Protein AF-A0AAV9V9T8-F1 (afdb_monomer)

Radius of gyration: 21.07 Å; Cα contacts (8 Å, |Δi|>4): 285; chains: 1; bounding box: 52×40×50 Å

InterPro domains:
  IPR002227 Tyrosinase copper-binding domain [PF00264] (18-195)
  IPR008922 Di-copper centre-containing domain superfamily [G3DSA:1.10.1280.10] (1-198)
  IPR008922 Di-copper centre-containing domain superfamily [SSF48056] (20-196)

Foldseek 3Di:
DLVQLCLAPDPVSSVVVNVVVVVDDDDDDPQLAFDQDPNDTFGADDPLLCDQKDWDQGSVLCPPPPRRIDIDGRCSNKDFAPDQPPDCWDADPVRFTQHQRQARMFEAQQPGDDPVDVVSVVCSNDYYYDRVQLRVLRRVPNCLNVQVVLLVVDPDPVQAADPPDDDDPDPVRGDHPVRSQQSNLCSRRSSIDSNDDD

Structure (mmCIF, N/CA/C/O backbone):
data_AF-A0AAV9V9T8-F1
#
_entry.id   AF-A0AAV9V9T8-F1
#
loop_
_atom_site.group_PDB
_atom_site.id
_atom_site.type_symbol
_atom_site.label_atom_id
_atom_site.label_alt_id
_atom_site.label_comp_id
_atom_site.label_asym_id
_atom_site.label_entity_id
_atom_site.label_seq_id
_atom_site.pdbx_PDB_ins_code
_atom_site.Cartn_x
_atom_site.Cartn_y
_atom_site.Cartn_z
_atom_site.occupancy
_atom_site.B_iso_or_equiv
_atom_site.auth_seq_id
_atom_site.auth_comp_id
_atom_site.auth_asym_id
_atom_site.auth_atom_id
_atom_site.pdbx_PDB_model_num
ATOM 1 N N . MET A 1 1 ? -10.002 -12.153 12.496 1.00 91.56 1 MET A N 1
ATOM 2 C CA . MET A 1 1 ? -11.404 -11.754 12.223 1.00 91.56 1 MET A CA 1
ATOM 3 C C . MET A 1 1 ? -12.405 -12.528 13.070 1.00 91.56 1 MET A C 1
ATOM 5 O O . MET A 1 1 ? -13.151 -11.872 13.778 1.00 91.56 1 MET A O 1
ATOM 9 N N . GLN A 1 2 ? -12.388 -13.870 13.085 1.00 95.69 2 GLN A N 1
ATOM 10 C CA . GLN A 1 2 ? -13.319 -14.669 13.910 1.00 95.69 2 GLN A CA 1
ATOM 11 C C . GLN A 1 2 ? -13.325 -14.276 15.396 1.00 95.69 2 GLN A C 1
ATOM 13 O O . GLN A 1 2 ? -14.383 -14.085 15.983 1.00 95.69 2 GLN A O 1
ATOM 18 N N . GLN A 1 3 ? -12.144 -14.056 15.980 1.00 96.12 3 GLN A N 1
ATOM 19 C CA . GLN A 1 3 ? -12.014 -13.589 17.364 1.00 96.12 3 GLN A CA 1
ATOM 20 C C . GLN A 1 3 ? -12.692 -12.229 17.611 1.00 96.12 3 GLN A C 1
ATOM 22 O O . GLN A 1 3 ? -13.335 -12.048 18.636 1.00 96.12 3 GLN A O 1
ATOM 27 N N . ILE A 1 4 ? -12.581 -11.286 16.667 1.00 93.94 4 ILE A N 1
ATOM 28 C CA . ILE A 1 4 ? -13.222 -9.964 16.771 1.00 93.94 4 ILE A CA 1
ATOM 29 C C . ILE A 1 4 ? -14.740 -10.114 16.627 1.00 93.94 4 ILE A C 1
ATOM 31 O O . ILE A 1 4 ? -15.489 -9.539 17.408 1.00 93.94 4 ILE A O 1
ATOM 35 N N . ALA A 1 5 ? -15.197 -10.924 15.667 1.00 94.25 5 ALA A N 1
ATOM 36 C CA . ALA A 1 5 ? -16.618 -11.195 15.467 1.00 94.25 5 ALA A CA 1
ATOM 37 C C . ALA A 1 5 ? -17.266 -11.825 16.716 1.00 94.25 5 ALA A C 1
ATOM 39 O O . ALA A 1 5 ? -18.367 -11.443 17.098 1.00 94.25 5 ALA A O 1
ATOM 40 N N . ALA A 1 6 ? -16.561 -12.728 17.405 1.00 95.31 6 ALA A N 1
ATOM 41 C CA . ALA A 1 6 ? -17.040 -13.362 18.633 1.00 95.31 6 ALA A CA 1
ATOM 42 C C . ALA A 1 6 ? -17.227 -12.390 19.815 1.00 95.31 6 ALA A C 1
ATOM 44 O O . ALA A 1 6 ? -17.970 -12.715 20.739 1.00 95.31 6 ALA A O 1
ATOM 45 N N . ALA A 1 7 ? -16.574 -11.222 19.785 1.00 94.12 7 ALA A N 1
ATOM 46 C CA . ALA A 1 7 ? -16.648 -10.219 20.844 1.00 94.12 7 ALA A CA 1
ATOM 47 C C . ALA A 1 7 ? -17.898 -9.325 20.761 1.00 94.12 7 ALA A C 1
ATOM 49 O O . ALA A 1 7 ? -18.156 -8.573 21.699 1.00 94.12 7 ALA A O 1
ATOM 50 N N . TYR A 1 8 ? -18.673 -9.387 19.670 1.00 92.25 8 TYR A N 1
ATOM 51 C CA . TYR A 1 8 ? -19.922 -8.631 19.573 1.00 92.25 8 TYR A CA 1
ATOM 52 C C . TYR A 1 8 ? -20.940 -9.139 20.609 1.00 92.25 8 TYR A C 1
ATOM 54 O O . TYR A 1 8 ? -21.191 -10.349 20.665 1.00 92.25 8 TYR A O 1
ATOM 62 N N . PRO A 1 9 ? -21.534 -8.241 21.420 1.00 90.38 9 PRO A N 1
ATOM 63 C CA . PRO A 1 9 ? -22.450 -8.635 22.490 1.00 90.38 9 PRO A CA 1
ATOM 64 C C . PRO A 1 9 ? -23.797 -9.126 21.949 1.00 90.38 9 PRO A C 1
ATOM 66 O O . PRO A 1 9 ? -24.382 -10.057 22.501 1.00 90.38 9 PRO A O 1
ATOM 69 N N . ASP A 1 10 ? -24.269 -8.528 20.854 1.00 90.81 10 ASP A N 1
ATOM 70 C CA . ASP A 1 10 ? -25.505 -8.930 20.194 1.00 90.81 10 ASP A CA 1
ATOM 71 C C . ASP A 1 10 ? -25.309 -10.259 19.423 1.00 90.81 10 ASP A C 1
ATOM 73 O O . ASP A 1 10 ? -24.399 -10.365 18.589 1.00 90.81 10 ASP A O 1
ATOM 77 N N . PRO A 1 11 ? -26.129 -11.296 19.688 1.00 92.50 11 PRO A N 1
ATOM 78 C CA . PRO A 1 11 ? -25.963 -12.606 19.070 1.00 92.50 11 PRO A CA 1
ATOM 79 C C . PRO A 1 11 ? -26.178 -12.606 17.553 1.00 92.50 11 PRO A C 1
ATOM 81 O O . PRO A 1 11 ? -25.485 -13.354 16.860 1.00 92.50 11 PRO A O 1
ATOM 84 N N . GLU A 1 12 ? -27.099 -11.790 17.035 1.00 93.81 12 GLU A N 1
ATOM 85 C CA . GLU A 1 12 ? -27.403 -11.727 15.603 1.00 93.81 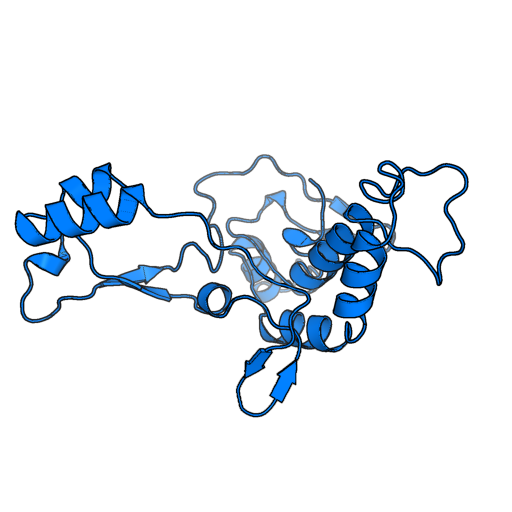12 GLU A CA 1
ATOM 86 C C . GLU A 1 12 ? -26.274 -11.029 14.838 1.00 93.81 12 GLU A C 1
ATOM 88 O O . GLU A 1 12 ? -25.792 -11.543 13.824 1.00 93.81 12 GLU A O 1
ATOM 93 N N . LEU A 1 13 ? -25.776 -9.902 15.360 1.00 91.81 13 LEU A N 1
ATOM 94 C CA . LEU A 1 13 ? -24.617 -9.195 14.815 1.00 91.81 13 LEU A CA 1
ATOM 95 C C . LEU A 1 13 ? -23.365 -10.072 14.844 1.00 91.81 13 LEU A C 1
ATOM 97 O O . LEU A 1 13 ? -22.645 -10.145 13.845 1.00 91.81 13 LEU A O 1
ATOM 101 N N . ARG A 1 14 ? -23.120 -10.783 15.948 1.00 94.38 14 ARG A N 1
ATOM 102 C CA . ARG A 1 14 ? -22.014 -11.740 16.058 1.00 94.38 14 ARG A CA 1
ATOM 103 C C . ARG A 1 14 ? -22.095 -12.823 14.983 1.00 94.38 14 ARG A C 1
ATOM 105 O O . ARG A 1 14 ? -21.125 -13.002 14.249 1.00 94.38 14 ARG A O 1
ATOM 112 N N . ALA A 1 15 ? -23.239 -13.497 14.841 1.00 96.75 15 ALA A N 1
ATOM 113 C CA . ALA A 1 15 ? -23.423 -14.546 13.834 1.00 96.75 15 ALA A CA 1
ATOM 114 C C . ALA A 1 15 ? -23.234 -14.009 12.403 1.00 96.75 15 ALA A C 1
ATOM 116 O O . ALA A 1 15 ? -22.565 -14.633 11.570 1.00 96.75 15 ALA A O 1
ATOM 117 N N . ARG A 1 16 ? -23.750 -12.804 12.127 1.00 95.56 16 ARG A N 1
ATOM 118 C CA . ARG A 1 16 ? -23.568 -12.117 10.843 1.00 95.56 16 ARG A CA 1
ATOM 119 C C . ARG A 1 16 ? -22.094 -11.842 10.541 1.00 95.56 16 ARG A C 1
ATOM 121 O O . ARG A 1 16 ? -21.638 -12.135 9.435 1.00 95.56 16 ARG A O 1
ATOM 128 N N . TYR A 1 17 ? -21.337 -11.298 11.494 1.00 95.31 17 TYR A N 1
ATOM 129 C CA . TYR A 1 17 ? -19.916 -11.000 11.289 1.00 95.31 17 TYR A CA 1
ATOM 130 C C . TYR A 1 17 ? -19.036 -12.252 11.242 1.00 95.31 17 TYR A C 1
ATOM 132 O O . TYR A 1 17 ? -18.046 -12.253 10.511 1.00 95.31 17 TYR A O 1
ATOM 140 N N . GLN A 1 18 ? -19.396 -13.326 11.951 1.00 97.38 18 GLN A N 1
ATOM 141 C CA . GLN A 1 18 ? -18.725 -14.624 11.824 1.00 97.38 18 GLN A CA 1
ATOM 142 C C . GLN A 1 18 ? -18.900 -15.191 10.412 1.00 97.38 18 GLN A C 1
ATOM 144 O O . GLN A 1 18 ? -17.908 -15.535 9.772 1.00 97.38 18 GLN A O 1
ATOM 149 N N . THR A 1 19 ? -20.126 -15.163 9.880 1.00 97.69 19 THR A N 1
ATOM 150 C CA . THR A 1 19 ? -20.419 -15.582 8.497 1.00 97.69 19 THR A CA 1
ATOM 151 C C . THR A 1 19 ? -19.638 -14.739 7.483 1.00 97.69 19 THR A C 1
ATOM 153 O O . THR A 1 19 ? -18.997 -15.263 6.571 1.00 97.69 19 THR A O 1
ATOM 156 N N . ALA A 1 20 ? -19.618 -13.412 7.657 1.00 96.50 20 ALA A N 1
ATOM 157 C CA . ALA A 1 20 ? -18.834 -12.532 6.793 1.00 96.50 20 ALA A CA 1
ATOM 158 C C . ALA A 1 20 ? -17.331 -12.868 6.850 1.00 96.50 20 ALA A C 1
ATOM 160 O O . ALA A 1 20 ? -16.678 -12.948 5.809 1.00 96.50 20 ALA A O 1
ATOM 161 N N . ALA A 1 21 ? -16.788 -13.131 8.043 1.00 96.94 21 ALA A N 1
ATOM 162 C CA . ALA A 1 21 ? -15.383 -13.483 8.229 1.00 96.94 21 ALA A CA 1
ATOM 163 C C . ALA A 1 21 ? -14.980 -14.806 7.546 1.00 96.94 21 ALA A C 1
ATOM 165 O O . ALA A 1 21 ? -13.830 -14.926 7.128 1.00 96.94 21 ALA A O 1
ATOM 166 N N . GLU A 1 22 ? -15.889 -15.775 7.398 1.00 97.44 22 GLU A N 1
ATOM 167 C CA . GLU A 1 22 ? -15.637 -17.037 6.672 1.00 97.44 22 GLU A CA 1
ATOM 168 C C . GLU A 1 22 ? -15.490 -16.817 5.159 1.00 97.44 22 GLU A C 1
ATOM 170 O O . GLU A 1 22 ? -14.648 -17.424 4.485 1.00 97.44 22 GLU A O 1
ATOM 175 N N . THR A 1 23 ? -16.296 -15.904 4.621 1.00 96.88 23 THR A N 1
ATOM 176 C CA . THR A 1 23 ? -16.297 -15.573 3.189 1.00 96.88 23 THR A CA 1
ATOM 177 C C . THR A 1 23 ? -15.231 -14.554 2.797 1.00 96.88 23 THR A C 1
ATOM 179 O O . THR A 1 23 ? -14.893 -14.448 1.618 1.00 96.88 23 THR A O 1
ATOM 182 N N . PHE A 1 24 ? -14.665 -13.826 3.763 1.00 96.25 24 PHE A N 1
ATOM 183 C CA . PHE A 1 24 ? -13.690 -12.779 3.487 1.00 96.25 24 PHE A CA 1
ATOM 184 C C . PHE A 1 24 ? -12.451 -13.321 2.765 1.00 96.25 24 PHE A C 1
ATOM 186 O O . PHE A 1 24 ? -11.887 -14.361 3.120 1.00 96.25 24 PHE A O 1
ATOM 193 N N . ARG A 1 25 ? -11.988 -12.568 1.768 1.00 97.31 25 ARG A N 1
ATOM 194 C CA . ARG A 1 25 ? -10.698 -12.740 1.096 1.00 97.31 25 ARG A CA 1
ATOM 195 C C . ARG A 1 25 ? -9.999 -11.391 1.056 1.00 97.31 25 ARG A C 1
ATOM 197 O O . ARG A 1 25 ? -10.662 -10.359 0.987 1.00 97.31 25 ARG A O 1
ATOM 204 N N . ILE A 1 26 ? -8.669 -11.410 1.109 1.00 96.31 26 ILE A N 1
ATOM 205 C CA . ILE A 1 26 ? -7.868 -10.188 1.026 1.00 96.31 26 ILE A CA 1
ATOM 206 C C . ILE A 1 26 ? -8.126 -9.548 -0.348 1.00 96.31 26 ILE A C 1
ATOM 208 O O . ILE A 1 26 ? -7.910 -10.217 -1.362 1.00 96.31 26 ILE A O 1
ATOM 212 N N . PRO A 1 27 ? -8.606 -8.292 -0.406 1.00 96.56 27 PRO A N 1
ATOM 213 C CA . PRO A 1 27 ? -8.771 -7.595 -1.672 1.00 96.56 27 PRO A CA 1
ATOM 214 C C . PRO A 1 27 ? -7.419 -7.393 -2.355 1.00 96.56 27 PRO A C 1
ATOM 216 O O . PRO A 1 27 ? -6.423 -7.113 -1.689 1.00 96.56 27 PRO A O 1
ATOM 219 N N . TYR A 1 28 ? -7.393 -7.473 -3.682 1.00 96.75 28 TYR A N 1
ATOM 220 C CA . TYR A 1 28 ? -6.219 -7.103 -4.465 1.00 96.75 28 TYR A CA 1
ATOM 221 C C . TYR A 1 28 ? -6.343 -5.662 -4.968 1.00 96.75 28 TYR A C 1
ATOM 223 O O . TYR A 1 28 ? -7.442 -5.142 -5.186 1.00 96.75 28 TYR A O 1
ATOM 231 N N . TRP A 1 29 ? -5.202 -5.006 -5.165 1.00 95.81 29 TRP A N 1
ATOM 232 C CA . TRP A 1 29 ? -5.138 -3.745 -5.889 1.00 95.81 29 TRP A CA 1
ATOM 233 C C . TRP A 1 29 ? -4.900 -4.034 -7.367 1.00 95.81 29 TRP A C 1
ATOM 235 O O . TRP A 1 29 ? -3.819 -4.460 -7.756 1.00 95.81 29 TRP A O 1
ATOM 245 N N . ASP A 1 30 ? -5.911 -3.774 -8.193 1.00 94.94 30 ASP A N 1
ATOM 246 C CA . ASP A 1 30 ? -5.725 -3.707 -9.640 1.00 94.94 30 ASP A CA 1
ATOM 247 C C . ASP A 1 30 ? -5.022 -2.388 -9.999 1.00 94.94 30 ASP A C 1
ATOM 249 O O . ASP A 1 30 ? -5.671 -1.330 -10.051 1.00 94.94 30 ASP A O 1
ATOM 253 N N . SER A 1 31 ? -3.694 -2.453 -10.133 1.00 93.31 31 SER A N 1
ATOM 254 C CA . SER A 1 31 ? -2.811 -1.321 -10.430 1.00 93.31 31 SER A CA 1
ATOM 255 C C . SER A 1 31 ? -2.830 -0.9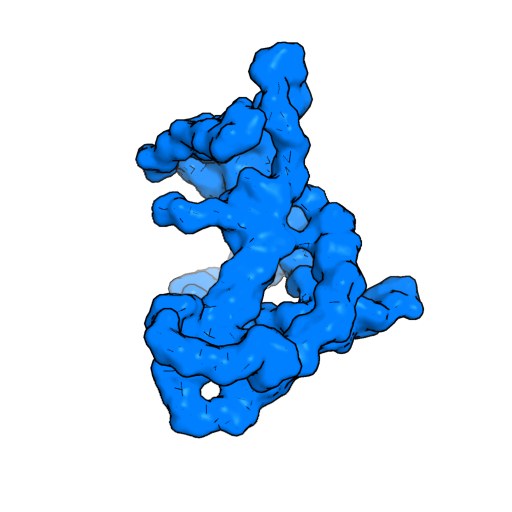08 -11.898 1.00 93.31 31 SER A C 1
ATOM 257 O O . SER A 1 31 ? -2.479 0.232 -12.187 1.00 93.31 31 SER A O 1
ATOM 259 N N . ALA A 1 32 ? -3.281 -1.790 -12.795 1.00 93.56 32 ALA A N 1
ATOM 260 C CA . ALA A 1 32 ? -3.308 -1.580 -14.241 1.00 93.56 32 ALA A CA 1
ATOM 261 C C . ALA A 1 32 ? -4.689 -1.153 -14.768 1.00 93.56 32 ALA A C 1
ATOM 263 O O . ALA A 1 32 ? -4.814 -0.662 -15.891 1.00 93.56 32 ALA A O 1
ATOM 264 N N . GLN A 1 33 ? -5.740 -1.287 -13.958 1.00 92.19 33 GLN A N 1
ATOM 265 C CA . GLN A 1 33 ? -7.068 -0.796 -14.299 1.00 92.19 33 GLN A CA 1
ATOM 266 C C . GLN A 1 33 ? -7.184 0.725 -14.125 1.00 92.19 33 GLN A C 1
ATOM 268 O O . GLN A 1 33 ? -7.049 1.264 -13.021 1.00 92.19 33 GLN A O 1
ATOM 273 N N . LEU A 1 34 ? -7.559 1.411 -15.209 1.00 91.25 34 LEU A N 1
ATOM 274 C CA . LEU A 1 34 ? -7.966 2.815 -15.177 1.00 91.25 34 LEU A CA 1
ATOM 275 C C . LEU A 1 34 ? -9.231 2.994 -14.326 1.00 91.25 34 LEU A C 1
ATOM 277 O O . LEU A 1 34 ? -10.229 2.297 -14.505 1.00 91.25 34 LEU A O 1
ATOM 281 N N . LYS A 1 35 ? -9.202 3.962 -13.410 1.00 87.12 35 LYS A N 1
ATOM 282 C CA . LYS A 1 35 ? -10.312 4.278 -12.503 1.00 87.12 35 LYS A CA 1
ATOM 283 C C . LYS A 1 35 ? -10.758 5.716 -12.737 1.00 87.12 35 LYS A C 1
ATOM 285 O O . LYS A 1 35 ? -9.925 6.606 -12.902 1.00 87.12 35 LYS A O 1
ATOM 290 N N . GLN A 1 36 ? -12.067 5.950 -12.715 1.00 88.31 36 GLN A N 1
ATOM 291 C CA . GLN A 1 36 ? -12.623 7.298 -12.770 1.00 88.31 36 GLN A CA 1
ATOM 292 C C . GLN A 1 36 ? -12.702 7.878 -11.352 1.00 88.31 36 GLN A C 1
ATOM 294 O O . GLN A 1 36 ? -13.430 7.363 -10.504 1.00 88.31 36 GLN A O 1
ATOM 299 N N . ARG A 1 37 ? -11.943 8.942 -11.072 1.00 80.38 37 ARG A N 1
ATOM 300 C CA . ARG A 1 37 ? -11.956 9.666 -9.791 1.00 80.38 37 ARG A CA 1
ATOM 301 C C . ARG A 1 37 ? -11.911 11.166 -10.043 1.00 80.38 37 ARG A C 1
ATOM 303 O O . ARG A 1 37 ? -11.101 11.630 -10.836 1.00 80.38 37 ARG A O 1
ATOM 310 N N . GLN A 1 38 ? -12.790 11.915 -9.371 1.00 80.31 38 GLN A N 1
ATOM 311 C CA . GLN A 1 38 ? -12.859 13.383 -9.469 1.00 80.31 38 GLN A CA 1
ATOM 312 C C . GLN A 1 38 ? -12.915 13.893 -10.927 1.00 80.31 38 GLN A C 1
ATOM 314 O O . GLN A 1 38 ? -12.251 14.855 -11.293 1.00 80.31 38 GLN A O 1
ATOM 319 N N . GLY A 1 39 ? -13.678 13.207 -11.787 1.00 85.31 39 GLY A N 1
ATOM 320 C CA . GLY A 1 39 ? -13.821 13.578 -13.200 1.00 85.31 39 GLY A CA 1
ATOM 321 C C . GLY A 1 39 ? -12.638 13.205 -14.104 1.00 85.31 39 GLY A C 1
ATOM 322 O O . GLY A 1 39 ? -12.690 13.499 -15.294 1.00 85.31 39 GLY A O 1
ATOM 323 N N . ARG A 1 40 ? -11.603 12.528 -13.588 1.00 84.31 40 ARG A N 1
ATOM 324 C CA . ARG A 1 40 ? -10.440 12.069 -14.364 1.00 84.31 40 ARG A CA 1
ATOM 325 C C . ARG A 1 40 ? -10.370 10.544 -14.418 1.00 84.31 40 ARG A C 1
ATOM 327 O O . ARG A 1 40 ? -10.628 9.878 -13.419 1.00 84.31 40 ARG A O 1
ATOM 334 N N . THR A 1 41 ? -9.978 10.004 -15.568 1.00 90.19 41 THR A N 1
ATOM 335 C CA . THR A 1 41 ? -9.702 8.573 -15.763 1.00 90.19 41 THR A CA 1
ATOM 336 C C . THR A 1 41 ? -8.195 8.343 -15.707 1.00 90.19 41 THR A C 1
ATOM 338 O O . THR A 1 41 ? -7.472 8.826 -16.575 1.00 90.19 41 THR A O 1
ATOM 341 N N . SER A 1 42 ? -7.707 7.651 -14.675 1.00 90.19 42 SER A N 1
ATOM 342 C CA . SER A 1 42 ? -6.280 7.329 -14.527 1.00 90.19 42 SER A CA 1
ATOM 343 C C . SER A 1 42 ? -6.043 6.108 -13.640 1.00 90.19 42 SER A C 1
ATOM 345 O O . SER A 1 42 ? -6.927 5.680 -12.890 1.00 90.19 42 SER A O 1
ATOM 347 N N . LEU A 1 43 ? -4.819 5.580 -13.671 1.00 92.19 43 LEU A N 1
ATOM 348 C CA . LEU A 1 43 ? -4.336 4.670 -12.636 1.00 92.19 43 LEU A CA 1
ATOM 349 C C . LEU A 1 43 ? -4.277 5.402 -11.292 1.00 92.19 43 LEU A C 1
ATOM 351 O O . LEU A 1 43 ? -4.075 6.618 -11.244 1.00 92.19 43 LEU A O 1
ATOM 355 N N . ASN A 1 44 ? -4.545 4.673 -10.211 1.00 90.8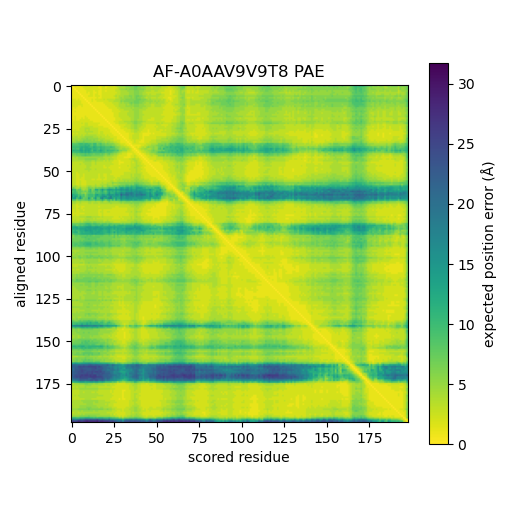1 44 ASN A N 1
ATOM 356 C CA . ASN A 1 44 ? -4.618 5.210 -8.855 1.00 90.81 44 ASN A CA 1
ATOM 357 C C . ASN A 1 44 ? -4.374 4.099 -7.827 1.00 90.81 44 ASN A C 1
ATOM 359 O O . ASN A 1 44 ? -4.794 2.953 -8.031 1.00 90.81 44 ASN A O 1
ATOM 363 N N . ILE A 1 45 ? -3.825 4.474 -6.671 1.00 91.75 45 ILE A N 1
ATOM 364 C CA . ILE A 1 45 ? -3.785 3.610 -5.487 1.00 91.75 45 ILE A CA 1
ATOM 365 C C . ILE A 1 45 ? -5.195 3.352 -4.913 1.00 91.75 45 ILE A C 1
ATOM 367 O O . ILE A 1 45 ? -6.140 4.131 -5.152 1.00 91.75 45 ILE A O 1
ATOM 371 N N . PRO A 1 46 ? -5.393 2.260 -4.148 1.00 93.25 46 PRO A N 1
ATOM 372 C CA . PRO A 1 46 ? -6.657 2.002 -3.466 1.00 93.25 46 PRO A CA 1
ATOM 373 C C . PRO A 1 46 ? -7.049 3.195 -2.595 1.00 93.25 46 PRO A C 1
ATOM 375 O O . PRO A 1 46 ? -6.227 3.718 -1.852 1.00 93.25 46 PRO A O 1
ATOM 378 N N . TYR A 1 47 ? -8.308 3.633 -2.684 1.00 92.44 47 TYR A N 1
ATOM 379 C CA . TYR A 1 47 ? -8.784 4.809 -1.944 1.00 92.44 47 TYR A CA 1
ATOM 380 C C . TYR A 1 47 ? -8.582 4.646 -0.436 1.00 92.44 47 TYR A C 1
ATOM 382 O O . TYR A 1 47 ? -8.150 5.564 0.244 1.00 92.44 47 TYR A O 1
ATOM 390 N N . LEU A 1 48 ? -8.800 3.436 0.079 1.00 94.62 48 LEU A N 1
ATOM 391 C CA . LEU A 1 48 ? -8.593 3.155 1.491 1.00 94.62 48 LEU A CA 1
ATOM 392 C C . LEU A 1 48 ? -7.133 3.379 1.919 1.00 94.62 48 LEU A C 1
ATOM 394 O O . LEU A 1 48 ? -6.905 3.798 3.038 1.00 94.62 48 LEU A O 1
ATOM 398 N N . CYS A 1 49 ? -6.143 3.208 1.040 1.00 95.25 49 CYS A N 1
ATOM 399 C CA . CYS A 1 49 ? -4.733 3.467 1.354 1.00 95.25 49 CYS A CA 1
ATOM 400 C C . CYS A 1 49 ? -4.358 4.962 1.359 1.00 95.25 49 CYS A C 1
ATOM 402 O O . CYS A 1 49 ? -3.215 5.293 1.685 1.00 95.25 49 CYS A O 1
ATOM 404 N N . THR A 1 50 ? -5.283 5.864 0.998 1.00 93.88 50 THR A N 1
ATOM 405 C CA . THR A 1 50 ? -5.068 7.323 1.037 1.00 93.88 50 THR A CA 1
ATOM 406 C C . THR A 1 50 ? -5.633 7.983 2.290 1.00 93.88 50 THR A C 1
ATOM 408 O O . THR A 1 50 ? -5.397 9.166 2.513 1.00 93.88 50 THR A O 1
ATOM 411 N N . LEU A 1 51 ? -6.411 7.252 3.090 1.00 96.12 51 LEU A N 1
ATOM 412 C CA . LEU A 1 51 ? -7.113 7.801 4.247 1.00 96.12 51 LEU A CA 1
ATOM 413 C C . LEU A 1 51 ? -6.306 7.560 5.525 1.00 96.12 51 LEU A C 1
ATOM 415 O O . LEU A 1 51 ? -6.105 6.397 5.859 1.00 96.12 51 LEU A O 1
ATOM 419 N N . PRO A 1 52 ? -5.881 8.591 6.276 1.00 96.38 52 PRO A N 1
ATOM 420 C CA . PRO A 1 52 ? -5.119 8.392 7.513 1.00 96.38 52 PRO A CA 1
ATOM 421 C C . PRO A 1 52 ? -5.948 7.730 8.623 1.00 96.38 52 PRO A C 1
ATOM 423 O O . PRO A 1 52 ? -5.408 7.004 9.456 1.00 96.38 52 PRO A O 1
ATOM 426 N N . THR A 1 53 ? -7.263 7.941 8.615 1.00 97.56 53 THR A N 1
ATOM 427 C CA . THR A 1 53 ? -8.214 7.355 9.561 1.00 97.56 53 THR A CA 1
ATOM 428 C C . THR A 1 53 ? -9.411 6.767 8.825 1.00 97.56 53 THR A C 1
ATOM 430 O O . THR A 1 53 ? -9.713 7.140 7.689 1.00 97.56 53 THR A O 1
ATOM 433 N N . VAL A 1 54 ? -10.092 5.825 9.471 1.00 97.06 54 VAL A N 1
ATOM 434 C CA . VAL A 1 54 ? -11.311 5.183 8.964 1.00 97.06 54 VAL A CA 1
ATOM 435 C C . VAL A 1 54 ? -12.339 5.075 10.078 1.00 97.06 54 VAL A C 1
ATOM 437 O O . VAL A 1 54 ? -11.987 4.970 11.251 1.00 97.06 54 VAL A O 1
ATOM 440 N N . GLN A 1 55 ? -13.615 5.091 9.705 1.00 95.44 55 GLN A N 1
ATOM 441 C CA . GLN A 1 55 ? -14.703 4.791 10.629 1.00 95.44 55 GLN A CA 1
ATOM 442 C C . GLN A 1 55 ? -15.046 3.311 10.537 1.00 95.44 55 GLN A C 1
ATOM 444 O O . GLN A 1 55 ? -15.252 2.780 9.443 1.00 95.44 55 GLN A O 1
ATOM 449 N N . VAL A 1 56 ? -15.104 2.651 11.685 1.00 93.38 56 VAL A N 1
ATOM 450 C CA . VAL A 1 56 ? -15.398 1.225 11.793 1.00 93.38 56 VAL A CA 1
ATOM 451 C C . VAL A 1 56 ? -16.500 0.989 12.810 1.00 93.38 56 VAL A C 1
ATOM 453 O O . VAL A 1 56 ? -16.619 1.690 13.811 1.00 93.38 56 VAL A O 1
ATOM 456 N N . PHE A 1 57 ? -17.320 -0.016 12.532 1.00 91.19 57 PHE A N 1
ATOM 457 C CA . PHE A 1 57 ? -18.221 -0.583 13.521 1.00 91.19 57 PHE A CA 1
ATOM 458 C C . PHE A 1 57 ? -17.416 -1.600 14.333 1.00 91.19 57 PHE A C 1
ATOM 460 O O . PHE A 1 57 ? -16.807 -2.497 13.740 1.00 91.19 57 PHE A O 1
ATOM 467 N N . THR A 1 58 ? -17.347 -1.432 15.652 1.00 89.31 58 THR A N 1
ATOM 468 C CA . THR A 1 58 ? -16.555 -2.292 16.539 1.00 89.31 58 THR A CA 1
ATOM 469 C C . THR A 1 58 ? -17.461 -3.005 17.540 1.00 89.31 58 THR A C 1
ATOM 471 O O . THR A 1 58 ? -18.579 -2.558 17.799 1.00 89.31 58 THR A O 1
ATOM 474 N N . PRO A 1 59 ? -17.001 -4.113 18.150 1.00 87.06 59 PRO A N 1
ATOM 475 C CA . PRO A 1 59 ? -17.727 -4.734 19.256 1.00 87.06 59 PRO A CA 1
ATOM 476 C C . PRO A 1 59 ? -18.030 -3.764 20.406 1.00 87.06 59 PRO A C 1
ATOM 478 O O . PRO A 1 59 ? -19.076 -3.877 21.039 1.00 87.06 59 PRO A O 1
ATOM 481 N N . THR A 1 60 ? -17.128 -2.808 20.655 1.00 82.69 60 THR A N 1
ATOM 482 C CA . THR A 1 60 ? -17.264 -1.787 21.699 1.00 82.69 60 THR A CA 1
ATOM 483 C C . THR A 1 60 ? -18.341 -0.765 21.338 1.00 82.69 60 THR A C 1
ATOM 485 O O . THR A 1 60 ? -19.213 -0.485 22.160 1.00 82.69 60 THR A O 1
ATOM 488 N N . SER A 1 61 ? -18.338 -0.264 20.098 1.00 81.12 61 SER A N 1
ATOM 489 C CA . SER A 1 61 ? -19.317 0.721 19.625 1.00 81.12 61 SER A CA 1
ATOM 490 C C . SER A 1 61 ? -20.701 0.126 19.367 1.00 81.12 61 SER A C 1
ATOM 492 O O . SER A 1 61 ? -21.694 0.845 19.392 1.00 81.12 61 SER A O 1
ATOM 494 N N . ALA A 1 62 ? -20.803 -1.193 19.174 1.00 74.00 62 ALA A N 1
ATOM 495 C CA . ALA A 1 62 ? -22.071 -1.882 18.936 1.00 74.00 62 ALA A CA 1
ATOM 496 C C . ALA A 1 62 ? -23.080 -1.763 20.093 1.00 74.00 62 ALA A C 1
ATOM 498 O O . ALA A 1 62 ? -24.277 -1.929 19.872 1.00 74.00 62 ALA A O 1
ATOM 499 N N . GLY A 1 63 ? -22.612 -1.480 21.313 1.00 68.25 63 GLY A N 1
ATOM 500 C CA . GLY A 1 63 ? -23.469 -1.192 22.467 1.00 68.25 63 GLY A CA 1
ATOM 501 C C . GLY A 1 63 ? -23.907 0.274 22.587 1.00 68.25 63 GLY A C 1
ATOM 502 O O . GLY A 1 63 ? -24.752 0.578 23.427 1.00 68.25 63 GLY A O 1
ATOM 503 N N . ASP A 1 64 ? -23.350 1.183 21.778 1.00 71.94 64 ASP A N 1
ATOM 504 C CA . ASP A 1 64 ? -23.646 2.619 21.803 1.00 71.94 64 ASP A CA 1
ATOM 505 C C . ASP A 1 64 ? -24.625 2.980 20.670 1.00 71.94 64 ASP A C 1
ATOM 507 O O . ASP A 1 64 ? -24.260 3.128 19.502 1.00 71.94 64 ASP A O 1
ATOM 511 N N . THR A 1 65 ? -25.903 3.153 21.019 1.00 69.50 65 THR A N 1
ATOM 512 C CA . THR A 1 65 ? -26.965 3.515 20.063 1.00 69.50 65 THR A CA 1
ATOM 513 C C . THR A 1 65 ? -26.876 4.961 19.565 1.00 69.50 65 THR A C 1
ATOM 515 O O . THR A 1 65 ? -27.625 5.343 18.668 1.00 69.50 65 THR A O 1
ATOM 518 N N . ILE A 1 66 ? -26.007 5.784 20.158 1.00 65.44 66 ILE A N 1
ATOM 519 C CA . ILE A 1 66 ? -25.816 7.196 19.811 1.00 65.44 66 ILE A CA 1
ATOM 520 C C . ILE A 1 66 ? -24.570 7.357 18.928 1.00 65.44 66 ILE A C 1
ATOM 522 O O . ILE A 1 66 ? -24.568 8.181 18.012 1.00 65.44 66 ILE A O 1
ATOM 526 N N . ARG A 1 67 ? -23.519 6.560 19.165 1.00 66.44 67 ARG A N 1
ATOM 527 C CA . ARG A 1 67 ? -22.262 6.565 18.397 1.00 66.44 67 ARG A CA 1
ATOM 528 C C . ARG A 1 67 ? -21.881 5.153 17.939 1.00 66.44 67 ARG A C 1
ATOM 530 O O . ARG A 1 67 ? -20.934 4.571 18.459 1.00 66.44 67 ARG A O 1
ATOM 537 N N . PRO A 1 68 ? -22.563 4.620 16.912 1.00 79.19 68 PRO A N 1
ATOM 538 C CA . PRO A 1 68 ? -22.337 3.246 16.473 1.00 79.19 68 PRO A CA 1
ATOM 539 C C . PRO A 1 68 ? -20.981 3.040 15.781 1.00 79.19 68 PRO A C 1
ATOM 541 O O . PRO A 1 68 ? -20.555 1.901 15.623 1.00 79.19 68 PRO A O 1
ATOM 544 N N . PHE A 1 69 ? -20.278 4.103 15.377 1.00 88.81 69 PHE A N 1
ATOM 545 C CA . PHE A 1 69 ? -18.981 4.017 14.703 1.00 88.81 69 PHE A CA 1
ATOM 546 C C . PHE A 1 69 ? -17.866 4.653 15.531 1.00 88.81 69 PHE A C 1
ATOM 548 O O . PHE A 1 69 ? -18.036 5.727 16.108 1.00 88.81 69 PHE A O 1
ATOM 555 N N . GLU A 1 70 ? -16.699 4.016 15.506 1.00 91.62 70 GLU A N 1
ATOM 556 C CA . GLU A 1 70 ? -15.453 4.528 16.067 1.00 91.62 70 GLU A CA 1
ATOM 557 C C . GLU A 1 70 ? -14.507 4.951 14.942 1.00 91.62 70 GLU A C 1
ATOM 559 O O . GLU A 1 70 ? -14.333 4.238 13.951 1.00 91.62 70 GLU A O 1
ATOM 564 N N . THR A 1 71 ? -13.873 6.113 15.100 1.00 94.31 71 THR A N 1
ATOM 565 C CA . THR A 1 71 ? -12.767 6.529 14.232 1.00 94.31 71 THR A CA 1
ATOM 566 C C . THR A 1 71 ? -11.477 5.920 14.758 1.00 94.31 71 THR A C 1
ATOM 568 O O . THR A 1 71 ? -11.103 6.166 15.904 1.00 94.31 71 THR A O 1
ATOM 571 N N . ILE A 1 72 ? -10.778 5.177 13.906 1.00 94.81 72 ILE A N 1
ATOM 572 C CA . ILE A 1 72 ? -9.470 4.594 14.211 1.00 94.81 72 ILE A CA 1
ATOM 573 C C . ILE A 1 72 ? -8.422 5.063 13.201 1.00 94.81 72 ILE A C 1
ATOM 575 O O . ILE A 1 72 ? -8.754 5.445 12.074 1.00 94.81 72 ILE A O 1
ATOM 579 N N . ASP A 1 73 ? -7.150 4.977 13.589 1.00 96.44 73 ASP A N 1
ATOM 580 C CA . ASP A 1 73 ? -6.039 5.027 12.638 1.00 96.44 73 ASP A CA 1
ATOM 581 C C . ASP A 1 73 ? -6.211 3.912 11.604 1.00 96.44 73 ASP A C 1
ATOM 583 O O . ASP A 1 73 ? -6.483 2.759 11.947 1.00 96.44 73 ASP A O 1
ATOM 587 N N . ASN A 1 74 ? -6.054 4.247 10.327 1.00 97.31 74 ASN A N 1
ATOM 588 C CA . ASN A 1 74 ? -6.240 3.282 9.260 1.00 97.31 74 ASN A CA 1
ATOM 589 C C . ASN A 1 74 ? -4.993 2.400 9.090 1.00 97.31 74 ASN A C 1
ATOM 591 O O . ASN A 1 74 ? -3.961 2.894 8.624 1.00 97.31 74 ASN A O 1
ATOM 595 N N . PRO A 1 75 ? -5.077 1.086 9.360 1.00 96.25 75 PRO A N 1
ATOM 596 C CA . PRO A 1 75 ? -3.924 0.199 9.240 1.00 96.25 75 PRO A CA 1
ATOM 597 C C . PRO A 1 75 ? -3.449 0.010 7.791 1.00 96.25 75 PRO A C 1
ATOM 599 O O . PRO A 1 75 ? -2.347 -0.483 7.577 1.00 96.25 75 PRO A O 1
ATOM 602 N N . LEU A 1 76 ? -4.250 0.395 6.789 1.00 96.88 76 LEU A N 1
ATOM 603 C CA . LEU A 1 76 ? -3.882 0.312 5.370 1.00 96.88 76 LEU A CA 1
ATOM 604 C C . LEU A 1 76 ? -3.218 1.587 4.830 1.00 96.88 76 LEU A C 1
ATOM 606 O O . LEU A 1 76 ? -2.835 1.621 3.661 1.00 96.88 76 LEU A O 1
ATOM 610 N N . TYR A 1 77 ? -3.111 2.642 5.643 1.00 96.75 77 TYR A N 1
ATOM 611 C CA . TYR A 1 77 ? -2.465 3.898 5.255 1.00 96.75 77 TYR A CA 1
ATOM 612 C C . TYR A 1 77 ? -0.946 3.853 5.431 1.00 96.75 77 TYR A C 1
ATOM 614 O O . TYR A 1 77 ? -0.195 4.275 4.551 1.00 96.75 77 TYR A O 1
ATOM 622 N N . SER A 1 78 ? -0.504 3.366 6.588 1.00 95.38 78 SER A N 1
ATOM 623 C CA . SER A 1 78 ? 0.900 3.195 6.948 1.00 95.38 78 SER A CA 1
ATOM 624 C C . SER A 1 78 ? 0.996 2.205 8.099 1.00 95.38 78 SER A C 1
ATOM 626 O O . SER A 1 78 ? 0.129 2.185 8.976 1.00 95.38 78 SER A O 1
ATOM 628 N N . TYR A 1 79 ? 2.064 1.415 8.124 1.00 95.12 79 TYR A N 1
ATOM 629 C CA . TYR A 1 79 ? 2.398 0.612 9.288 1.00 95.12 79 TYR A CA 1
ATOM 630 C C . TYR A 1 79 ? 3.270 1.423 10.250 1.00 95.12 79 TYR A C 1
ATOM 632 O O . TYR A 1 79 ? 4.213 2.087 9.822 1.00 95.12 79 TYR A O 1
ATOM 640 N N . LYS A 1 80 ? 2.944 1.370 11.546 1.00 93.75 80 LYS A N 1
ATOM 641 C CA . LYS A 1 80 ? 3.697 2.017 12.627 1.00 93.75 80 LYS A CA 1
ATOM 642 C C . LYS A 1 80 ? 4.444 0.953 13.420 1.00 93.75 80 LYS A C 1
ATOM 644 O O . LYS A 1 80 ? 3.842 0.034 13.972 1.00 93.75 80 LYS A O 1
ATOM 649 N N . PHE A 1 81 ? 5.756 1.089 13.480 1.00 92.31 81 PHE A N 1
ATOM 650 C CA . PHE A 1 81 ? 6.645 0.173 14.164 1.00 92.31 81 PHE A CA 1
ATOM 651 C C . PHE A 1 81 ? 6.597 0.405 15.678 1.00 92.31 81 PHE A C 1
ATOM 653 O O . PHE A 1 81 ? 6.735 1.528 16.157 1.00 92.31 81 PHE A O 1
ATOM 660 N N . VAL A 1 82 ? 6.418 -0.672 16.445 1.00 87.69 82 VAL A N 1
ATOM 661 C CA . VAL A 1 82 ? 6.364 -0.625 17.922 1.00 87.69 82 VAL A CA 1
ATOM 662 C C . VAL A 1 82 ? 7.744 -0.754 18.578 1.00 87.69 82 VAL A C 1
ATOM 664 O O . VAL A 1 82 ? 7.892 -0.532 19.776 1.00 87.69 82 VAL A O 1
ATOM 667 N N . SER A 1 83 ? 8.760 -1.108 17.793 1.00 84.94 83 SER A N 1
ATOM 668 C CA . SER A 1 83 ? 10.155 -1.244 18.207 1.00 84.94 83 SER A CA 1
ATOM 669 C C . SER A 1 83 ? 11.084 -0.987 17.025 1.00 84.94 83 SER A C 1
ATOM 671 O O . SER A 1 83 ? 10.642 -0.930 15.873 1.00 84.94 83 SER A O 1
ATOM 673 N N . ASN A 1 84 ? 12.385 -0.892 17.311 1.00 78.25 84 ASN A N 1
ATOM 674 C CA . ASN A 1 84 ? 13.407 -0.842 16.272 1.00 78.25 84 ASN A CA 1
ATOM 675 C C . ASN A 1 84 ? 13.268 -2.055 15.329 1.00 78.25 84 ASN A C 1
ATOM 677 O O . ASN A 1 84 ? 13.050 -3.176 15.792 1.00 78.25 84 ASN A O 1
ATOM 681 N N . GLN A 1 85 ? 13.351 -1.804 14.023 1.00 79.56 85 GLN A N 1
ATOM 682 C CA . GLN A 1 85 ? 13.110 -2.785 12.962 1.00 79.56 85 GLN A CA 1
ATOM 683 C C . GLN A 1 85 ? 14.332 -3.646 12.638 1.00 79.56 85 GLN A C 1
ATOM 685 O O . GLN A 1 85 ? 14.197 -4.663 11.967 1.00 79.56 85 GLN A O 1
ATOM 690 N N . GLY A 1 86 ? 15.526 -3.237 13.079 1.00 80.88 86 GLY A N 1
ATOM 691 C CA . GLY A 1 86 ? 16.772 -3.897 12.677 1.00 80.88 86 GLY A CA 1
ATOM 692 C C . GLY A 1 86 ? 17.137 -3.674 11.203 1.00 80.88 86 GLY A C 1
ATOM 693 O O . GLY A 1 86 ? 18.005 -4.369 10.685 1.00 80.88 86 GLY A O 1
ATOM 694 N N . ILE A 1 87 ? 16.492 -2.712 10.536 1.00 83.38 87 ILE A N 1
ATOM 695 C CA . ILE A 1 87 ? 16.805 -2.305 9.163 1.00 83.38 87 ILE A CA 1
ATOM 696 C C . ILE A 1 87 ? 17.971 -1.315 9.204 1.00 83.38 87 ILE A C 1
ATOM 698 O O . ILE A 1 87 ? 18.037 -0.456 10.084 1.00 83.38 87 ILE A O 1
ATOM 702 N N . THR A 1 88 ? 18.901 -1.423 8.259 1.00 87.69 88 THR A N 1
ATOM 703 C CA . THR A 1 88 ? 20.027 -0.492 8.134 1.00 87.69 88 THR A CA 1
ATOM 704 C C . THR A 1 88 ? 19.686 0.674 7.218 1.00 87.69 88 THR A C 1
ATOM 706 O O . THR A 1 88 ? 19.066 0.500 6.172 1.00 87.69 88 THR A O 1
ATOM 709 N N . SER A 1 89 ? 20.161 1.865 7.572 1.00 92.38 89 SER A N 1
ATOM 710 C CA . SER A 1 89 ? 20.233 2.983 6.631 1.00 92.38 89 SER A CA 1
ATOM 711 C C . SER A 1 89 ? 21.285 2.701 5.557 1.00 92.38 89 SER A C 1
ATOM 713 O O . SER A 1 89 ? 22.280 2.028 5.832 1.00 92.38 89 SER A O 1
ATOM 715 N N . PHE A 1 90 ? 21.107 3.245 4.357 1.00 92.38 90 PHE A N 1
ATOM 716 C CA . PHE A 1 90 ? 22.071 3.086 3.264 1.00 92.38 90 PHE A CA 1
ATOM 717 C C . PHE A 1 90 ? 22.192 4.361 2.425 1.00 92.38 90 PHE A C 1
ATOM 719 O O . PHE A 1 90 ? 21.429 5.314 2.602 1.00 92.38 90 PHE A O 1
ATOM 726 N N . GLN A 1 91 ? 23.184 4.379 1.533 1.00 94.00 91 GLN A N 1
ATOM 727 C CA . GLN A 1 91 ? 23.310 5.371 0.469 1.00 94.00 91 GLN A CA 1
ATOM 728 C C . GLN A 1 91 ? 23.158 4.683 -0.882 1.00 94.00 91 GLN A C 1
ATOM 730 O O . GLN A 1 91 ? 23.666 3.573 -1.057 1.00 94.00 91 GLN A O 1
ATOM 735 N N . ASP A 1 92 ? 22.447 5.316 -1.811 1.00 91.19 92 ASP A N 1
ATOM 736 C CA . ASP A 1 92 ? 22.423 4.854 -3.198 1.00 91.19 92 ASP A CA 1
ATOM 737 C C . ASP A 1 92 ? 23.711 5.249 -3.948 1.00 91.19 92 ASP A C 1
ATOM 739 O O . ASP A 1 92 ? 24.649 5.819 -3.384 1.00 91.19 92 ASP A O 1
ATOM 743 N N . GLN A 1 93 ? 23.765 4.916 -5.238 1.00 90.56 93 GLN A N 1
ATOM 744 C CA . GLN A 1 93 ? 24.928 5.180 -6.092 1.00 90.56 93 GLN A CA 1
ATOM 745 C C . GLN A 1 93 ? 25.159 6.677 -6.352 1.00 90.56 93 GLN A C 1
ATOM 747 O O . GLN A 1 93 ? 26.289 7.067 -6.643 1.00 90.56 93 GLN A O 1
ATOM 752 N N . ASP A 1 94 ? 24.123 7.503 -6.200 1.00 91.31 94 ASP A N 1
ATOM 753 C CA . ASP A 1 94 ? 24.178 8.956 -6.373 1.00 91.31 94 ASP A CA 1
ATOM 754 C C . ASP A 1 94 ? 24.526 9.681 -5.056 1.00 91.31 94 ASP A C 1
ATOM 756 O O . ASP A 1 94 ? 24.653 10.907 -5.018 1.00 91.31 94 ASP A O 1
ATOM 760 N N . GLY A 1 95 ? 24.718 8.930 -3.965 1.00 91.50 95 GLY A N 1
ATOM 761 C CA . GLY A 1 95 ? 25.056 9.451 -2.642 1.00 91.50 95 GLY A CA 1
ATOM 762 C C . GLY A 1 95 ? 23.850 9.935 -1.833 1.00 91.50 95 GLY A C 1
ATOM 763 O O . GLY A 1 95 ? 24.031 10.569 -0.788 1.00 91.50 95 GLY A O 1
ATOM 764 N N . ASN A 1 96 ? 22.621 9.642 -2.267 1.00 92.94 96 ASN A N 1
ATOM 765 C CA . ASN A 1 96 ? 21.424 9.953 -1.495 1.00 92.94 96 ASN A CA 1
ATOM 766 C C . ASN A 1 96 ? 21.347 9.032 -0.280 1.00 92.94 96 ASN A C 1
ATOM 768 O O . ASN A 1 96 ? 21.475 7.817 -0.407 1.00 92.94 96 ASN A O 1
ATOM 772 N N . PHE A 1 97 ? 21.126 9.604 0.903 1.00 94.94 97 PHE A N 1
ATOM 773 C CA . PHE A 1 97 ? 21.038 8.843 2.147 1.00 94.94 97 PHE A CA 1
ATOM 774 C C . PHE A 1 97 ? 19.589 8.520 2.509 1.00 94.94 97 PHE A C 1
ATOM 776 O O . PHE A 1 97 ? 18.742 9.410 2.552 1.00 94.94 97 PHE A O 1
ATOM 783 N N . PHE A 1 98 ? 19.340 7.261 2.860 1.00 94.75 98 PHE A N 1
ATOM 784 C CA . PHE A 1 98 ? 18.026 6.746 3.229 1.00 94.75 98 PHE A CA 1
ATOM 785 C C . PHE A 1 98 ? 18.053 6.240 4.681 1.00 94.75 98 PHE A C 1
ATOM 787 O O . PHE A 1 98 ? 18.602 5.166 4.950 1.00 94.75 98 PHE A O 1
ATOM 794 N N . PRO A 1 99 ? 17.493 6.992 5.649 1.00 94.56 99 PRO A N 1
ATOM 795 C CA . PRO A 1 99 ? 17.633 6.733 7.085 1.00 94.56 99 PRO A CA 1
ATOM 796 C C . PRO A 1 99 ? 16.660 5.664 7.630 1.00 94.56 99 PRO A C 1
ATOM 798 O O . PRO A 1 99 ? 16.072 5.853 8.696 1.00 94.56 99 PRO A O 1
ATOM 801 N N . PHE A 1 100 ? 16.465 4.537 6.935 1.00 93.31 100 PHE A N 1
ATOM 802 C CA . PHE A 1 100 ? 15.467 3.524 7.324 1.00 93.31 100 PHE A CA 1
ATOM 803 C C . PHE A 1 100 ? 15.642 2.972 8.747 1.00 93.31 100 PHE A C 1
ATOM 805 O O . PHE A 1 100 ? 14.651 2.595 9.369 1.00 93.31 100 PHE A O 1
ATOM 812 N N . ALA A 1 101 ? 16.860 2.987 9.301 1.00 92.31 101 ALA A N 1
ATOM 813 C CA . ALA A 1 101 ? 17.110 2.546 10.676 1.00 92.31 101 ALA A CA 1
ATOM 814 C C . ALA A 1 101 ? 16.356 3.361 11.744 1.00 92.31 101 ALA A C 1
ATOM 816 O O . ALA A 1 101 ? 16.138 2.869 12.850 1.00 92.31 101 ALA A O 1
ATOM 817 N N . ASN A 1 102 ? 15.959 4.597 11.426 1.00 91.19 102 ASN A N 1
ATOM 818 C CA . ASN A 1 102 ? 15.266 5.487 12.358 1.00 91.19 102 ASN A CA 1
ATOM 819 C C . ASN A 1 102 ? 13.742 5.475 12.176 1.00 91.19 102 ASN A C 1
ATOM 821 O O . ASN A 1 102 ? 13.021 6.034 13.007 1.00 91.19 102 ASN A O 1
ATOM 825 N N . ALA A 1 103 ? 13.245 4.852 11.104 1.00 92.88 103 ALA A N 1
ATOM 826 C CA . ALA A 1 103 ? 11.836 4.884 10.755 1.00 92.88 103 ALA A CA 1
ATOM 827 C C . ALA A 1 103 ? 10.986 4.147 11.802 1.00 92.88 103 ALA A C 1
ATOM 829 O O . ALA A 1 103 ? 11.187 2.972 12.107 1.00 92.88 103 ALA A O 1
ATOM 830 N N . LYS A 1 104 ? 9.985 4.851 12.328 1.00 94.12 104 LYS A N 1
ATOM 831 C CA . LYS A 1 104 ? 8.916 4.352 13.209 1.00 94.12 104 LYS A CA 1
ATOM 832 C C . LYS A 1 104 ? 7.595 4.200 12.462 1.00 94.12 104 LYS A C 1
ATOM 834 O O . LYS A 1 104 ? 6.631 3.686 13.021 1.00 94.12 104 LYS A O 1
ATOM 839 N N . GLY A 1 105 ? 7.545 4.616 11.203 1.00 93.75 105 GLY A N 1
ATOM 840 C CA . GLY A 1 105 ? 6.420 4.391 10.314 1.00 93.75 105 GLY A CA 1
ATOM 841 C C . GLY A 1 105 ? 6.878 4.220 8.875 1.00 93.75 105 GLY A C 1
ATOM 842 O O . GLY A 1 105 ? 7.926 4.730 8.479 1.00 93.75 105 GLY A O 1
ATOM 843 N N . THR A 1 106 ? 6.085 3.504 8.083 1.00 95.31 106 THR A N 1
ATOM 844 C CA . THR A 1 106 ? 6.373 3.341 6.658 1.00 95.31 106 THR A CA 1
ATOM 845 C C . THR A 1 106 ? 6.163 4.647 5.891 1.00 95.31 106 THR A C 1
ATOM 847 O O . THR A 1 106 ? 5.239 5.414 6.183 1.00 95.31 106 THR A O 1
ATOM 850 N N . SER A 1 107 ? 7.006 4.861 4.881 1.00 95.69 107 SER A N 1
ATOM 851 C CA . SER A 1 107 ? 7.005 6.047 4.020 1.00 95.69 107 SER A CA 1
ATOM 852 C C . SER A 1 107 ? 6.830 5.697 2.545 1.00 95.69 107 SER A C 1
ATOM 854 O O . SER A 1 107 ? 7.386 4.697 2.083 1.00 95.69 107 SER A O 1
ATOM 856 N N . ARG A 1 108 ? 6.128 6.567 1.816 1.00 96.50 108 ARG A N 1
ATOM 857 C CA . ARG A 1 108 ? 5.952 6.604 0.360 1.00 96.50 108 ARG A CA 1
ATOM 858 C C . ARG A 1 108 ? 6.194 8.043 -0.116 1.00 96.50 108 ARG A C 1
ATOM 860 O O . ARG A 1 108 ? 5.518 8.952 0.361 1.00 96.50 108 ARG A O 1
ATOM 867 N N . TYR A 1 109 ? 7.155 8.239 -1.018 1.00 97.00 109 TYR A N 1
ATOM 868 C CA . TYR A 1 109 ? 7.664 9.547 -1.465 1.00 97.00 109 TYR A CA 1
ATOM 869 C C . TYR A 1 109 ? 8.159 10.464 -0.331 1.00 97.00 109 TYR A C 1
ATOM 871 O O . TYR A 1 109 ? 7.774 11.631 -0.272 1.00 97.00 109 TYR A O 1
ATOM 879 N N . PRO A 1 110 ? 8.996 9.980 0.608 1.00 96.50 110 PRO A N 1
ATOM 880 C CA . PRO A 1 110 ? 9.639 10.883 1.556 1.00 96.50 110 PRO A CA 1
ATOM 881 C C . PRO A 1 110 ? 10.541 11.890 0.817 1.00 96.50 110 PRO A C 1
ATOM 883 O O . PRO A 1 110 ? 11.152 11.538 -0.194 1.00 96.50 110 PRO A O 1
ATOM 886 N N . PRO A 1 111 ? 10.669 13.133 1.309 1.00 96.44 111 PRO A N 1
ATOM 887 C CA . PRO A 1 111 ? 11.612 14.079 0.728 1.00 96.44 111 PRO A CA 1
ATOM 888 C C . PRO A 1 111 ? 13.051 13.593 0.909 1.00 96.44 111 PRO A C 1
ATOM 890 O O . PRO A 1 111 ? 13.356 12.836 1.836 1.00 96.44 111 PRO A O 1
ATOM 893 N N . GLN A 1 112 ? 13.952 14.080 0.053 1.00 95.44 112 GLN A N 1
ATOM 894 C CA . GLN A 1 112 ? 15.377 13.780 0.160 1.00 95.44 112 GLN A CA 1
ATOM 895 C C . GLN A 1 112 ? 15.887 14.098 1.567 1.00 95.44 112 GLN A C 1
ATOM 897 O O . GLN A 1 112 ? 15.664 15.198 2.081 1.00 95.44 112 GLN A O 1
ATOM 902 N N . PHE A 1 113 ? 16.577 13.140 2.189 1.00 96.44 113 PHE A N 1
ATOM 903 C CA . PHE A 1 113 ? 17.008 13.306 3.568 1.00 96.44 113 PHE A CA 1
ATOM 904 C C . PHE A 1 113 ? 17.984 14.477 3.722 1.00 96.44 113 PHE A C 1
ATOM 906 O O . PHE A 1 113 ? 18.969 14.606 2.994 1.00 96.44 113 PHE A O 1
ATOM 913 N N . ASN A 1 114 ? 17.730 15.303 4.734 1.00 95.62 114 ASN A N 1
ATOM 914 C CA . ASN A 1 114 ? 18.588 16.403 5.135 1.00 95.62 114 ASN A CA 1
ATOM 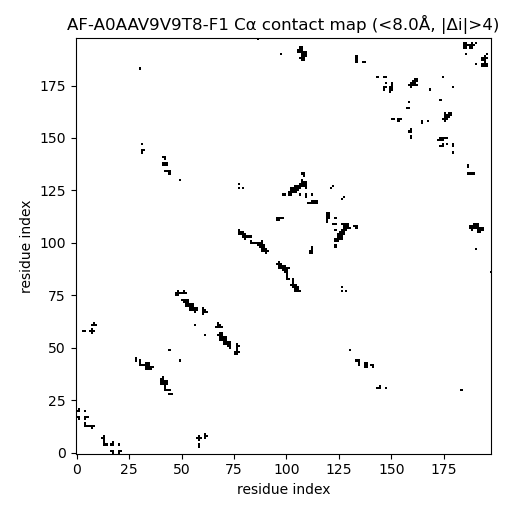915 C C . ASN A 1 114 ? 18.611 16.479 6.664 1.00 95.62 114 ASN A C 1
ATOM 917 O O . ASN A 1 114 ? 17.661 16.955 7.280 1.00 95.62 114 ASN A O 1
ATOM 921 N N . SER A 1 115 ? 19.721 16.062 7.276 1.00 94.94 115 SER A N 1
ATOM 922 C CA . SER A 1 115 ? 19.886 16.052 8.739 1.00 94.94 115 SER A CA 1
ATOM 923 C C . SER A 1 115 ? 19.875 17.441 9.383 1.00 94.94 115 SER A C 1
ATOM 925 O O . SER A 1 115 ? 19.779 17.551 10.603 1.00 94.94 115 SER A O 1
ATOM 927 N N . ARG A 1 116 ? 19.986 18.510 8.585 1.00 97.00 116 ARG A N 1
ATOM 928 C CA . ARG A 1 116 ? 19.889 19.898 9.057 1.00 97.00 116 ARG A CA 1
ATOM 929 C C . ARG A 1 116 ? 18.454 20.421 9.064 1.00 97.00 116 ARG A C 1
ATOM 931 O O . ARG A 1 116 ? 18.221 21.482 9.635 1.00 97.00 116 ARG A O 1
ATOM 938 N N . ASP A 1 117 ? 17.518 19.708 8.439 1.00 97.88 117 ASP A N 1
ATOM 939 C CA . ASP A 1 117 ? 16.103 20.062 8.433 1.00 97.88 117 ASP A CA 1
ATOM 940 C C . ASP A 1 117 ? 15.333 19.155 9.416 1.00 97.88 117 ASP A C 1
ATOM 942 O O . ASP A 1 117 ? 15.160 17.953 9.165 1.00 97.88 117 ASP A O 1
ATOM 946 N N . PRO A 1 118 ? 14.864 19.698 10.555 1.00 97.00 118 PRO A N 1
ATOM 947 C CA . PRO A 1 118 ? 14.129 18.914 11.543 1.00 97.00 118 PRO A CA 1
ATOM 948 C C . PRO A 1 118 ? 12.774 18.418 11.020 1.00 97.00 118 PRO A C 1
ATOM 950 O O . PRO A 1 118 ? 12.281 17.395 11.496 1.00 97.00 118 PRO A O 1
ATOM 953 N N . THR A 1 119 ? 12.183 19.094 10.030 1.00 97.75 119 THR A N 1
ATOM 954 C CA . THR A 1 119 ? 10.923 18.6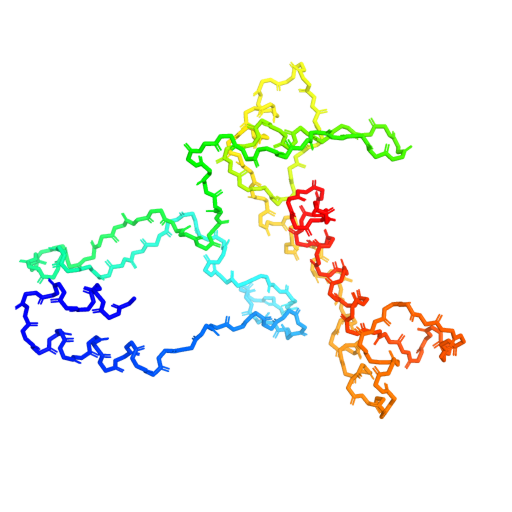71 9.402 1.00 97.75 119 THR A CA 1
ATOM 955 C C . THR A 1 119 ? 11.145 17.404 8.590 1.00 97.75 119 THR A C 1
ATOM 957 O O . THR A 1 119 ? 10.443 16.416 8.797 1.00 97.75 119 THR A O 1
ATOM 960 N N . VAL A 1 120 ? 12.171 17.403 7.734 1.00 97.25 120 VAL A N 1
ATOM 961 C CA . VAL A 1 120 ? 12.552 16.235 6.923 1.00 97.25 120 VAL A CA 1
ATOM 962 C C . VAL A 1 120 ? 12.949 15.066 7.817 1.00 97.25 120 VAL A C 1
ATOM 964 O O . VAL A 1 120 ? 12.507 13.940 7.598 1.00 97.25 120 VAL A O 1
ATOM 967 N N . THR A 1 121 ? 13.730 15.329 8.866 1.00 96.38 121 THR A N 1
ATOM 968 C CA . THR A 1 121 ? 14.128 14.287 9.822 1.00 96.38 121 THR A CA 1
ATOM 969 C C . THR A 1 121 ? 12.901 13.668 10.502 1.00 96.38 121 THR A C 1
ATOM 971 O O . THR A 1 121 ? 12.760 12.451 10.528 1.00 96.38 121 THR A O 1
ATOM 974 N N . SER A 1 122 ? 11.950 14.490 10.958 1.00 96.50 122 SER A N 1
ATOM 975 C CA . SER A 1 122 ? 10.699 14.020 11.568 1.00 96.50 122 SER A CA 1
ATOM 976 C C . SER A 1 122 ? 9.809 13.227 10.600 1.00 96.50 122 SER A C 1
ATOM 978 O O . SER A 1 122 ? 9.171 12.256 11.007 1.00 96.50 122 SER A O 1
ATOM 980 N N . GLN A 1 123 ? 9.762 13.610 9.320 1.00 96.44 123 GLN A N 1
ATOM 981 C CA . GLN A 1 123 ? 9.018 12.883 8.283 1.00 96.44 123 GLN A CA 1
ATOM 982 C C . GLN A 1 123 ? 9.600 11.488 8.034 1.00 96.44 123 GLN A C 1
ATOM 984 O O . GLN A 1 123 ? 8.848 10.524 7.890 1.00 96.44 123 GLN A O 1
ATOM 989 N N . TRP A 1 124 ? 10.927 11.361 8.029 1.00 95.19 124 TRP A N 1
ATOM 990 C CA . TRP A 1 124 ? 11.598 10.064 7.945 1.00 95.19 124 TRP A CA 1
ATOM 991 C C . TRP A 1 124 ? 11.394 9.219 9.206 1.00 95.19 124 TRP A C 1
ATOM 993 O O . TRP A 1 124 ? 11.060 8.039 9.101 1.00 95.19 124 TRP A O 1
ATOM 1003 N N . ASP A 1 125 ? 11.521 9.823 10.387 1.00 94.19 125 ASP A N 1
ATOM 1004 C CA . ASP A 1 125 ? 11.383 9.123 11.664 1.00 94.19 125 ASP A CA 1
ATOM 1005 C C . ASP A 1 125 ? 9.952 8.634 11.915 1.00 94.19 125 ASP A C 1
ATOM 1007 O O . ASP A 1 125 ? 9.766 7.546 12.441 1.00 94.19 125 ASP A O 1
ATOM 1011 N N . ASN A 1 126 ? 8.919 9.408 11.574 1.00 94.44 126 ASN A N 1
ATOM 1012 C CA . ASN A 1 126 ? 7.527 9.058 11.894 1.00 94.44 126 ASN A CA 1
ATOM 1013 C C . ASN A 1 126 ? 6.777 8.369 10.744 1.00 94.44 126 ASN A C 1
ATOM 1015 O O . ASN A 1 126 ? 5.667 7.869 10.946 1.00 94.44 126 ASN A O 1
ATOM 1019 N N . GLY A 1 127 ? 7.376 8.325 9.555 1.00 94.38 127 GLY A N 1
ATOM 1020 C CA . GLY A 1 127 ? 6.720 7.903 8.325 1.00 94.38 127 GLY A CA 1
ATOM 1021 C C . GLY A 1 127 ? 6.047 9.070 7.596 1.00 94.38 127 GLY A C 1
ATOM 1022 O O . GLY A 1 127 ? 5.446 9.956 8.207 1.00 94.38 127 GLY A O 1
ATOM 1023 N N . PHE A 1 128 ? 6.106 9.052 6.267 1.00 96.50 128 PHE A N 1
ATOM 1024 C CA . PHE A 1 128 ? 5.557 10.098 5.402 1.00 96.50 128 PHE A CA 1
ATOM 1025 C C . PHE A 1 128 ? 4.903 9.496 4.162 1.00 96.50 128 PHE A C 1
ATOM 1027 O O . PHE A 1 128 ? 5.512 8.660 3.508 1.00 96.50 128 PHE A O 1
ATOM 1034 N N . ASN A 1 129 ? 3.683 9.908 3.816 1.00 96.56 129 ASN A N 1
ATOM 1035 C CA . ASN A 1 129 ? 2.985 9.408 2.630 1.00 96.56 129 ASN A CA 1
ATOM 1036 C C . ASN A 1 129 ? 2.482 10.572 1.780 1.00 96.56 129 ASN A C 1
ATOM 1038 O O . ASN A 1 129 ? 1.529 11.246 2.169 1.00 96.56 129 ASN A O 1
ATOM 1042 N N . ASP A 1 130 ? 3.078 10.755 0.606 1.00 96.69 130 ASP A N 1
ATOM 1043 C CA . ASP A 1 130 ? 2.601 11.704 -0.398 1.00 96.69 130 ASP A CA 1
ATOM 1044 C C . ASP A 1 130 ? 1.761 10.978 -1.456 1.00 96.69 130 ASP A C 1
ATOM 1046 O O . ASP A 1 130 ? 2.254 10.475 -2.466 1.00 96.69 130 ASP A O 1
ATOM 1050 N N . ASN A 1 131 ? 0.456 10.876 -1.193 1.00 93.69 131 ASN A N 1
ATOM 1051 C CA . ASN A 1 131 ? -0.471 10.199 -2.102 1.00 93.69 131 ASN A CA 1
ATOM 1052 C C . ASN A 1 131 ? -0.642 10.931 -3.440 1.00 93.69 131 ASN A C 1
ATOM 1054 O O . ASN A 1 131 ? -1.001 10.286 -4.431 1.00 93.69 131 ASN A O 1
ATOM 1058 N N . ASP A 1 132 ? -0.391 12.240 -3.480 1.00 92.12 132 ASP A N 1
ATOM 1059 C CA . ASP A 1 132 ? -0.498 13.032 -4.702 1.00 92.12 132 ASP A CA 1
ATOM 1060 C C . ASP A 1 132 ? 0.690 12.738 -5.619 1.00 92.12 132 ASP A C 1
ATOM 1062 O O . ASP A 1 132 ? 0.481 12.474 -6.804 1.00 92.12 132 ASP A O 1
ATOM 1066 N N . ALA A 1 133 ? 1.906 12.652 -5.068 1.00 95.12 133 ALA A N 1
ATOM 1067 C CA . ALA A 1 133 ? 3.096 12.245 -5.813 1.00 95.12 133 ALA A CA 1
ATOM 1068 C C . ALA A 1 133 ? 2.967 10.825 -6.389 1.00 95.12 133 ALA A C 1
ATOM 1070 O O . ALA A 1 133 ? 3.243 10.618 -7.572 1.00 95.12 133 ALA A O 1
ATOM 1071 N N . ILE A 1 134 ? 2.465 9.861 -5.602 1.00 94.19 134 ILE A N 1
ATOM 1072 C CA . ILE A 1 134 ? 2.206 8.494 -6.095 1.00 94.19 134 ILE A CA 1
ATOM 1073 C C . ILE A 1 134 ? 1.172 8.520 -7.226 1.00 94.19 134 ILE A C 1
ATOM 1075 O O . ILE A 1 134 ? 1.340 7.872 -8.258 1.00 94.19 134 ILE A O 1
ATOM 1079 N N . THR A 1 135 ? 0.074 9.257 -7.036 1.00 89.44 135 THR A N 1
ATOM 1080 C CA . THR A 1 135 ? -1.001 9.339 -8.032 1.00 89.44 135 THR A CA 1
ATOM 1081 C C . THR A 1 135 ? -0.507 9.982 -9.325 1.00 89.44 135 THR A C 1
ATOM 1083 O O . THR A 1 135 ? -0.874 9.528 -10.408 1.00 89.44 135 THR A O 1
ATOM 1086 N N . GLU A 1 136 ? 0.334 11.009 -9.236 1.00 91.44 136 GLU A N 1
ATOM 1087 C CA . GLU A 1 136 ? 0.937 11.646 -10.403 1.00 91.44 136 GLU A CA 1
ATOM 1088 C C . GLU A 1 136 ? 1.924 10.723 -11.121 1.00 91.44 136 GLU A C 1
ATOM 1090 O O . GLU A 1 136 ? 1.866 10.599 -12.342 1.00 91.44 136 GLU A O 1
ATOM 1095 N N . ALA A 1 137 ? 2.757 9.988 -10.385 1.00 93.19 137 ALA A N 1
ATOM 1096 C CA . ALA A 1 137 ? 3.658 9.007 -10.978 1.00 93.19 137 ALA A CA 1
ATOM 1097 C C . ALA A 1 137 ? 2.894 7.873 -11.686 1.00 93.19 137 ALA A C 1
ATOM 1099 O O . ALA A 1 137 ? 3.199 7.545 -12.832 1.00 93.19 137 ALA A O 1
ATOM 1100 N N . LEU A 1 138 ? 1.831 7.345 -11.069 1.00 91.56 138 LEU A N 1
ATOM 1101 C CA . LEU A 1 138 ? 0.957 6.340 -11.688 1.00 91.56 138 LEU A CA 1
ATOM 1102 C C . LEU A 1 138 ? 0.253 6.858 -12.951 1.00 91.56 138 LEU A C 1
ATOM 1104 O O . LEU A 1 138 ? 0.015 6.086 -13.877 1.00 91.56 138 LEU A O 1
ATOM 1108 N N . ARG A 1 139 ? -0.082 8.153 -13.033 1.00 86.69 139 ARG A N 1
ATOM 1109 C CA . ARG A 1 139 ? -0.685 8.742 -14.246 1.00 86.69 139 ARG A CA 1
ATOM 1110 C C . ARG A 1 139 ? 0.248 8.694 -15.451 1.00 86.69 139 ARG A C 1
ATOM 1112 O O . ARG A 1 139 ? -0.248 8.636 -16.575 1.00 86.69 139 ARG A O 1
ATOM 1119 N N . ASN A 1 140 ? 1.557 8.695 -15.225 1.00 86.69 140 ASN A N 1
ATOM 1120 C CA . ASN A 1 140 ? 2.546 8.624 -16.295 1.00 86.69 140 ASN A CA 1
ATOM 1121 C C . ASN A 1 140 ? 2.742 7.193 -16.831 1.00 86.69 140 ASN A C 1
ATOM 1123 O O . ASN A 1 140 ? 3.295 7.033 -17.916 1.00 86.69 140 ASN A O 1
ATOM 1127 N N . LEU A 1 141 ? 2.198 6.170 -16.159 1.00 86.69 141 LEU A N 1
ATOM 1128 C CA . LEU A 1 141 ? 2.202 4.770 -16.607 1.00 86.69 141 LEU A CA 1
ATOM 1129 C C . LEU A 1 141 ? 0.988 4.403 -17.468 1.00 86.69 141 LEU A C 1
ATOM 1131 O O . LEU A 1 141 ? 0.295 3.413 -17.226 1.00 86.69 141 LEU A O 1
ATOM 1135 N N . SER A 1 142 ? 0.689 5.204 -18.487 1.00 75.38 142 SER A N 1
ATOM 1136 C CA . SER A 1 142 ? -0.509 4.972 -19.308 1.00 75.38 142 SER A CA 1
ATOM 1137 C C . SER A 1 142 ? -0.494 3.637 -20.079 1.00 75.38 142 SER A C 1
ATOM 1139 O O . SER A 1 142 ? -1.563 3.156 -20.452 1.00 75.38 142 SER A O 1
ATOM 1141 N N . SER A 1 143 ? 0.676 3.010 -20.265 1.00 85.12 143 SER A N 1
ATOM 1142 C CA . SER A 1 143 ? 0.843 1.712 -20.935 1.00 85.12 143 SER A CA 1
ATOM 1143 C C . SER A 1 143 ? 0.760 0.490 -20.019 1.00 85.12 143 SER A C 1
ATOM 1145 O O . SER A 1 143 ? 0.714 -0.619 -20.538 1.00 85.12 143 SER A O 1
ATOM 1147 N N . LEU A 1 144 ? 0.673 0.649 -18.693 1.00 90.94 144 LEU A N 1
ATOM 1148 C CA . LEU A 1 144 ? 0.764 -0.482 -17.757 1.00 90.94 144 LEU A CA 1
ATOM 1149 C C . LEU A 1 144 ? -0.271 -1.589 -18.029 1.00 90.94 144 LEU A C 1
ATOM 1151 O O . LEU A 1 144 ? 0.014 -2.772 -17.875 1.00 90.94 144 LEU A O 1
ATOM 1155 N N . GLY A 1 145 ? -1.483 -1.217 -18.454 1.00 91.12 145 GLY A N 1
ATOM 1156 C CA . GLY A 1 145 ? -2.507 -2.185 -18.861 1.00 91.12 145 GLY A CA 1
ATOM 1157 C C . GLY A 1 145 ? -2.087 -3.041 -20.059 1.00 91.12 145 GLY A C 1
ATOM 1158 O O . GLY A 1 145 ? -2.369 -4.237 -20.083 1.00 91.12 145 GLY A O 1
ATOM 1159 N N . GLU A 1 146 ? -1.378 -2.448 -21.020 1.00 89.88 146 GLU A N 1
ATOM 1160 C CA . GLU A 1 146 ? -0.811 -3.162 -22.165 1.00 89.88 146 GLU A CA 1
ATOM 1161 C C . GLU A 1 146 ? 0.347 -4.064 -21.728 1.00 89.88 146 GLU A C 1
ATOM 1163 O O . GLU A 1 146 ? 0.430 -5.202 -22.183 1.00 89.88 146 GLU A O 1
ATOM 1168 N N . ASP A 1 147 ? 1.204 -3.604 -20.815 1.00 89.62 147 ASP A N 1
ATOM 1169 C CA . ASP A 1 147 ? 2.316 -4.403 -20.289 1.00 89.62 147 ASP A CA 1
ATOM 1170 C C . ASP A 1 147 ? 1.801 -5.650 -19.551 1.00 89.62 147 ASP A C 1
ATOM 1172 O O . ASP A 1 147 ? 2.239 -6.774 -19.823 1.00 89.62 147 ASP A O 1
ATOM 1176 N N . VAL A 1 148 ? 0.772 -5.482 -18.712 1.00 92.06 148 VAL A N 1
ATOM 1177 C CA . VAL A 1 148 ? 0.061 -6.590 -18.058 1.00 92.06 148 VAL A CA 1
ATOM 1178 C C . VAL A 1 148 ? -0.588 -7.516 -19.086 1.00 92.06 148 VAL A C 1
ATOM 1180 O O . VAL A 1 148 ? -0.418 -8.733 -18.996 1.00 92.06 148 VAL A O 1
ATOM 1183 N N . TYR A 1 149 ? -1.285 -6.980 -20.090 1.00 91.19 149 TYR A N 1
ATOM 1184 C CA . TYR A 1 149 ? -1.875 -7.792 -21.155 1.00 91.19 149 TYR A CA 1
ATOM 1185 C C . TYR A 1 149 ? -0.816 -8.633 -21.880 1.00 91.19 149 TYR A C 1
ATOM 1187 O O . TYR A 1 149 ? -0.961 -9.853 -21.966 1.00 91.19 149 TYR A O 1
ATOM 1195 N N . ARG A 1 150 ? 0.288 -8.020 -22.327 1.00 87.06 150 ARG A N 1
ATOM 1196 C CA . ARG A 1 150 ? 1.391 -8.721 -23.003 1.00 87.06 150 ARG A CA 1
ATOM 1197 C C . ARG A 1 150 ? 1.979 -9.819 -22.126 1.00 87.06 150 ARG A C 1
ATOM 1199 O O . ARG A 1 150 ? 2.210 -10.918 -22.633 1.00 87.06 150 ARG A O 1
ATOM 1206 N N . SER A 1 151 ? 2.148 -9.568 -20.826 1.00 88.25 151 SER A N 1
ATOM 1207 C CA . SER A 1 151 ? 2.648 -10.575 -19.882 1.00 88.25 151 SER A CA 1
ATOM 1208 C C . SER A 1 151 ? 1.777 -11.839 -19.858 1.00 88.25 151 SER A C 1
ATOM 1210 O O . SER A 1 151 ? 2.306 -12.941 -19.792 1.00 88.25 151 SER A O 1
ATOM 1212 N N . PHE A 1 152 ? 0.455 -11.717 -20.025 1.00 88.25 152 PHE A N 1
ATOM 1213 C CA . PHE A 1 152 ? -0.462 -12.863 -20.052 1.00 88.25 152 PHE A CA 1
ATOM 1214 C C . PHE A 1 152 ? -0.574 -13.562 -21.412 1.00 88.25 152 PHE A C 1
ATOM 1216 O O . PHE A 1 152 ? -1.189 -14.624 -21.503 1.00 88.25 152 PHE A O 1
ATOM 1223 N N . THR A 1 153 ? 0.002 -12.996 -22.474 1.00 88.38 153 THR A N 1
ATOM 1224 C CA . THR A 1 153 ? -0.064 -13.591 -23.822 1.00 88.38 153 THR A CA 1
ATOM 1225 C C . THR A 1 153 ? 1.059 -14.583 -24.113 1.00 88.38 153 THR A C 1
ATOM 1227 O O . THR A 1 153 ? 0.975 -15.342 -25.079 1.00 88.38 153 TH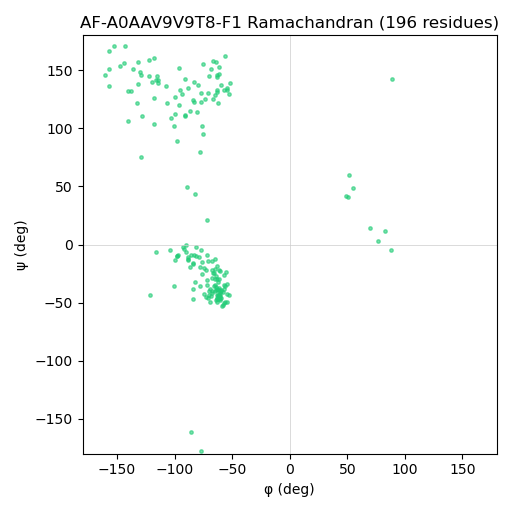R A O 1
ATOM 1230 N N . THR A 1 154 ? 2.105 -14.614 -23.287 1.00 84.44 154 THR A N 1
ATOM 1231 C CA . THR A 1 154 ? 3.187 -15.594 -23.420 1.00 84.44 154 THR A CA 1
ATOM 1232 C C . THR A 1 154 ? 2.779 -16.943 -22.828 1.00 84.44 154 THR A C 1
ATOM 1234 O O . THR A 1 154 ? 2.218 -17.026 -21.739 1.00 84.44 154 THR A O 1
ATOM 1237 N N . SER A 1 155 ? 3.100 -18.033 -23.524 1.00 86.75 155 SER A N 1
ATOM 1238 C CA . SER A 1 155 ? 2.974 -19.396 -22.989 1.00 86.75 155 SER A CA 1
ATOM 1239 C C . SER A 1 155 ? 4.268 -19.897 -22.337 1.00 86.75 155 SER A C 1
ATOM 1241 O O . SER A 1 155 ? 4.319 -21.027 -21.852 1.00 86.75 155 SER A O 1
ATOM 1243 N N . ASN A 1 156 ? 5.340 -19.098 -22.363 1.00 87.69 156 ASN A N 1
ATOM 1244 C CA . ASN A 1 156 ? 6.619 -19.447 -21.759 1.00 87.69 156 ASN A CA 1
ATOM 1245 C C . ASN A 1 156 ? 6.651 -18.951 -20.311 1.00 87.69 156 ASN A C 1
ATOM 1247 O O . ASN A 1 156 ? 6.703 -17.750 -20.067 1.00 87.69 156 ASN A O 1
ATOM 1251 N N . TYR A 1 157 ? 6.650 -19.889 -19.362 1.00 88.31 157 TYR A N 1
ATOM 1252 C CA . TYR A 1 157 ? 6.631 -19.576 -17.933 1.00 88.31 157 TYR A CA 1
ATOM 1253 C C . TYR A 1 157 ? 7.858 -18.785 -17.472 1.00 88.31 157 TYR A C 1
ATOM 1255 O O . TYR A 1 157 ? 7.728 -17.868 -16.665 1.00 88.31 157 TYR A O 1
ATOM 1263 N N . THR A 1 158 ? 9.048 -19.109 -17.985 1.00 87.06 158 THR A N 1
ATOM 1264 C CA . THR A 1 158 ? 10.276 -18.397 -17.618 1.00 87.06 158 THR A CA 1
ATOM 1265 C C . THR A 1 158 ? 10.161 -16.952 -18.076 1.00 87.06 158 THR A C 1
ATOM 1267 O O . THR A 1 158 ? 10.291 -16.053 -17.252 1.00 87.06 158 THR A O 1
ATOM 1270 N N . TRP A 1 159 ? 9.752 -16.726 -19.328 1.00 85.69 159 TRP A N 1
ATOM 1271 C CA . TRP A 1 159 ? 9.373 -15.402 -19.827 1.00 85.69 159 TRP A CA 1
ATOM 1272 C C . TRP A 1 159 ? 8.039 -14.899 -19.273 1.00 85.69 159 TRP A C 1
ATOM 1274 O O . TRP A 1 159 ? 7.393 -14.098 -19.910 1.00 85.69 159 TRP A O 1
ATOM 1284 N N . PHE A 1 160 ? 7.528 -15.381 -18.163 1.00 88.56 160 PHE A N 1
ATOM 1285 C CA . PHE A 1 160 ? 6.395 -14.740 -17.507 1.00 88.56 160 PHE A CA 1
ATOM 1286 C C . PHE A 1 160 ? 6.809 -14.355 -16.102 1.00 88.56 160 PHE A C 1
ATOM 1288 O O . PHE A 1 160 ? 6.545 -13.246 -15.657 1.00 88.56 160 PHE A O 1
ATOM 1295 N N . SER A 1 161 ? 7.504 -15.253 -15.410 1.00 91.06 161 SER A N 1
ATOM 1296 C CA . SER A 1 161 ? 7.683 -15.169 -13.972 1.00 91.06 161 SER A CA 1
ATOM 1297 C C . SER A 1 161 ? 8.737 -14.164 -13.512 1.00 91.06 161 SER A C 1
ATOM 1299 O O . SER A 1 161 ? 8.562 -13.598 -12.440 1.00 91.06 161 SER A O 1
ATOM 1301 N N . SER A 1 162 ? 9.843 -13.979 -14.246 1.00 89.56 162 SER A N 1
ATOM 1302 C CA . SER A 1 162 ? 11.033 -13.305 -13.696 1.00 89.56 162 SER A CA 1
ATOM 1303 C C . SER A 1 162 ? 11.794 -12.430 -14.694 1.00 89.56 162 SER A C 1
ATOM 1305 O O . SER A 1 162 ? 11.781 -12.662 -15.904 1.00 89.56 162 SER A O 1
ATOM 1307 N N . THR A 1 163 ? 12.530 -11.462 -14.158 1.00 86.81 163 THR A N 1
ATOM 1308 C CA . THR A 1 163 ? 13.548 -10.656 -14.836 1.00 86.81 163 THR A CA 1
ATOM 1309 C C . THR A 1 163 ? 14.834 -11.431 -15.139 1.00 86.81 163 THR A C 1
ATOM 1311 O O . THR A 1 163 ? 15.565 -11.060 -16.058 1.00 86.81 163 THR A O 1
ATOM 1314 N N . GLN A 1 164 ? 15.110 -12.531 -14.427 1.00 81.12 164 GLN A N 1
ATOM 1315 C CA . GLN A 1 164 ? 16.303 -13.353 -14.626 1.00 81.12 164 GLN A CA 1
ATOM 1316 C C . GLN A 1 164 ? 16.137 -14.260 -15.857 1.00 81.12 164 GLN A C 1
ATOM 1318 O O . GLN A 1 164 ? 15.815 -15.441 -15.748 1.00 81.12 164 GLN A O 1
ATOM 1323 N N . GLN A 1 165 ? 16.342 -13.694 -17.050 1.00 71.38 165 GLN A N 1
ATOM 1324 C CA . GLN A 1 165 ? 16.187 -14.395 -18.329 1.00 71.38 165 GLN A CA 1
ATOM 1325 C C . GLN A 1 165 ? 17.502 -14.515 -19.096 1.00 71.38 165 GLN A C 1
ATOM 1327 O O . GLN A 1 165 ? 18.307 -13.587 -19.137 1.00 71.38 165 GLN A O 1
ATOM 1332 N N . SER A 1 166 ? 17.663 -15.638 -19.800 1.00 59.88 166 SER A N 1
ATOM 1333 C CA . SER A 1 166 ? 18.616 -15.757 -20.907 1.00 59.88 166 SER A CA 1
ATOM 1334 C C . SER A 1 166 ? 17.855 -15.596 -22.227 1.00 59.88 166 SER A C 1
ATOM 1336 O O . SER A 1 166 ? 16.847 -16.262 -22.443 1.00 59.88 166 SER A O 1
ATOM 1338 N N . ASN A 1 167 ? 18.314 -14.686 -23.094 1.00 67.44 167 ASN A N 1
ATOM 1339 C CA . ASN A 1 167 ? 17.723 -14.391 -24.411 1.00 67.44 167 ASN A CA 1
ATOM 1340 C C . ASN A 1 167 ? 16.202 -14.100 -24.396 1.00 67.44 167 ASN A C 1
ATOM 1342 O O . ASN A 1 167 ? 15.441 -14.823 -25.047 1.00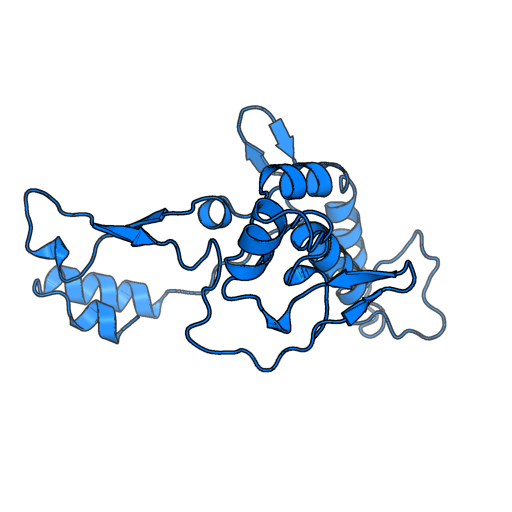 67.44 167 ASN A O 1
ATOM 1346 N N . PRO A 1 168 ? 15.728 -13.066 -23.672 1.00 66.62 168 PRO A N 1
ATOM 1347 C CA . PRO A 1 168 ? 14.323 -12.678 -23.741 1.00 66.62 168 PRO A CA 1
ATOM 1348 C C . PRO A 1 168 ? 13.93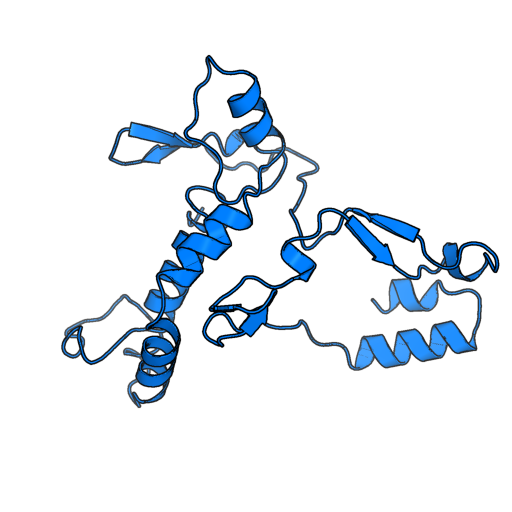9 -12.248 -25.173 1.00 66.62 168 PRO A C 1
ATOM 1350 O O . PRO A 1 168 ? 14.799 -11.768 -25.923 1.00 66.62 168 PRO A O 1
ATOM 1353 N N . PRO A 1 169 ? 12.659 -12.386 -25.569 1.00 67.06 169 PRO A N 1
ATOM 1354 C CA . PRO A 1 169 ? 12.154 -11.756 -26.787 1.00 67.06 169 PRO A CA 1
ATOM 1355 C C . PRO A 1 169 ? 12.386 -10.236 -26.746 1.00 67.06 169 PRO A C 1
ATOM 1357 O O . PRO A 1 169 ? 12.658 -9.661 -25.690 1.00 67.06 169 PRO A O 1
ATOM 1360 N N . ALA A 1 170 ? 12.313 -9.579 -27.907 1.00 67.94 170 ALA A N 1
ATOM 1361 C CA . ALA A 1 170 ? 12.645 -8.161 -28.026 1.00 67.94 170 ALA A CA 1
ATOM 1362 C C . ALA A 1 170 ? 11.888 -7.305 -26.977 1.00 67.94 170 ALA A C 1
ATOM 1364 O O . ALA A 1 170 ? 10.690 -7.533 -26.778 1.00 67.94 170 ALA A O 1
ATOM 1365 N N . PRO A 1 171 ? 12.534 -6.302 -26.340 1.00 60.91 171 PRO A N 1
ATOM 1366 C CA . PRO A 1 171 ? 11.954 -5.533 -25.227 1.00 60.91 171 PRO A CA 1
ATOM 1367 C C . PRO A 1 171 ? 10.602 -4.867 -25.522 1.00 60.91 171 PRO A C 1
ATOM 1369 O O . PRO A 1 171 ? 9.828 -4.598 -24.616 1.00 60.91 171 PRO A O 1
ATOM 1372 N N . ASN A 1 172 ? 10.296 -4.610 -26.795 1.00 64.12 172 ASN A N 1
ATOM 1373 C CA . ASN A 1 172 ? 9.034 -4.016 -27.243 1.00 64.12 172 ASN A CA 1
ATOM 1374 C C . ASN A 1 172 ? 7.865 -5.016 -27.354 1.00 64.12 172 ASN A C 1
ATOM 1376 O O . ASN A 1 172 ? 6.759 -4.621 -27.714 1.00 64.12 172 ASN A O 1
ATOM 1380 N N . SER A 1 173 ? 8.102 -6.302 -27.091 1.00 63.75 173 SER A N 1
ATOM 1381 C CA . SER A 1 173 ? 7.110 -7.374 -27.243 1.00 63.75 173 SER A CA 1
ATOM 1382 C C . SER A 1 173 ? 6.745 -8.066 -25.929 1.00 63.75 173 SER A C 1
ATOM 1384 O O . SER A 1 173 ? 5.834 -8.891 -25.918 1.00 63.75 173 SER A O 1
ATOM 1386 N N . TYR A 1 174 ? 7.431 -7.739 -24.830 1.00 71.06 174 TYR A N 1
ATOM 1387 C CA . TYR A 1 174 ? 7.390 -8.531 -23.608 1.00 71.06 174 TYR A CA 1
ATOM 1388 C C . TYR A 1 174 ? 7.773 -7.727 -22.357 1.00 71.06 174 TYR A C 1
ATOM 1390 O O . TYR A 1 174 ? 8.793 -7.040 -22.347 1.00 71.06 174 TYR A O 1
ATOM 1398 N N . GLN A 1 175 ? 7.007 -7.913 -21.278 1.00 84.56 175 GLN A N 1
ATOM 1399 C CA . GLN A 1 175 ? 7.420 -7.609 -19.910 1.00 84.56 175 GLN A CA 1
ATOM 1400 C C . GLN A 1 175 ? 7.101 -8.784 -18.978 1.00 84.56 175 GLN A C 1
ATOM 1402 O O . GLN A 1 175 ? 6.031 -9.388 -19.070 1.00 84.56 175 GLN A O 1
ATOM 1407 N N . SER A 1 176 ? 8.039 -9.101 -18.081 1.00 90.25 176 SER A N 1
ATOM 1408 C CA . SER A 1 176 ? 7.835 -10.127 -17.052 1.00 90.25 176 SER A CA 1
ATOM 1409 C C . SER A 1 176 ? 6.922 -9.611 -15.941 1.00 90.25 176 SER A C 1
ATOM 1411 O O . SER A 1 176 ? 6.888 -8.409 -15.666 1.00 90.25 176 SER A O 1
ATOM 1413 N N . LEU A 1 177 ? 6.249 -10.520 -15.238 1.00 92.88 177 LEU A N 1
ATOM 1414 C CA . LEU A 1 177 ? 5.502 -10.211 -14.022 1.00 92.88 177 LEU A CA 1
ATOM 1415 C C . LEU A 1 177 ? 6.392 -9.510 -12.985 1.00 92.88 177 LEU A C 1
ATOM 1417 O O . LEU A 1 177 ? 5.968 -8.530 -12.382 1.00 92.88 177 LEU A O 1
ATOM 1421 N N . GLU A 1 178 ? 7.631 -9.977 -12.806 1.00 92.94 178 GLU A N 1
ATOM 1422 C CA . GLU A 1 178 ? 8.590 -9.361 -11.883 1.00 92.94 178 GLU A CA 1
ATOM 1423 C C . GLU A 1 178 ? 9.002 -7.947 -12.333 1.00 92.94 178 GLU A C 1
ATOM 1425 O O . GLU A 1 178 ? 9.160 -7.060 -11.502 1.00 92.94 178 GLU A O 1
ATOM 1430 N N . SER A 1 179 ? 9.117 -7.694 -13.641 1.00 91.25 179 SER A N 1
ATOM 1431 C CA . SER A 1 179 ? 9.414 -6.358 -14.185 1.00 91.25 179 SER A CA 1
ATOM 1432 C C . SER A 1 179 ? 8.302 -5.368 -13.844 1.00 91.25 179 SER A C 1
ATOM 1434 O O . SER A 1 179 ? 8.581 -4.306 -13.291 1.00 91.25 179 SER A O 1
ATOM 1436 N N . ILE A 1 180 ? 7.050 -5.752 -14.109 1.00 92.81 180 ILE A N 1
ATOM 1437 C CA . ILE A 1 180 ? 5.860 -4.949 -13.800 1.00 92.81 180 ILE A CA 1
ATOM 1438 C C . ILE A 1 180 ? 5.748 -4.721 -12.286 1.00 92.81 180 ILE A C 1
ATOM 1440 O O . ILE A 1 180 ? 5.488 -3.611 -11.823 1.00 92.81 180 ILE A O 1
ATOM 1444 N N . HIS A 1 181 ? 5.982 -5.770 -11.495 1.00 95.00 181 HIS A N 1
ATOM 1445 C CA . HIS A 1 181 ? 6.030 -5.696 -10.037 1.00 95.00 181 HIS A CA 1
ATOM 1446 C C . HIS A 1 181 ? 7.069 -4.673 -9.553 1.00 95.00 181 HIS A C 1
ATOM 1448 O O . HIS A 1 181 ? 6.736 -3.800 -8.752 1.00 95.00 181 HIS A O 1
ATOM 1454 N N . ASN A 1 182 ? 8.301 -4.737 -10.064 1.00 93.56 182 ASN A N 1
ATOM 1455 C CA . ASN A 1 182 ? 9.388 -3.839 -9.670 1.00 93.56 182 ASN A CA 1
ATOM 1456 C C . ASN A 1 182 ? 9.082 -2.377 -10.018 1.00 93.56 182 ASN A C 1
ATOM 1458 O O . ASN A 1 182 ? 9.365 -1.482 -9.221 1.00 93.56 182 ASN A O 1
ATOM 1462 N N . GLU A 1 183 ? 8.454 -2.129 -11.168 1.00 92.62 183 GLU A N 1
ATOM 1463 C CA . GLU A 1 183 ? 8.005 -0.793 -11.561 1.00 92.62 183 GLU A CA 1
ATOM 1464 C C . GLU A 1 183 ? 6.939 -0.244 -10.598 1.00 92.62 183 GLU A C 1
ATOM 1466 O O . GLU A 1 183 ? 7.072 0.876 -10.097 1.00 92.62 183 GLU A O 1
ATOM 1471 N N . ILE A 1 184 ? 5.933 -1.053 -10.244 1.00 95.06 184 ILE A N 1
ATOM 1472 C CA . ILE A 1 184 ? 4.914 -0.677 -9.252 1.00 95.06 184 ILE A CA 1
ATOM 1473 C C . ILE A 1 184 ? 5.523 -0.426 -7.870 1.00 95.06 184 ILE A C 1
ATOM 1475 O O . ILE A 1 184 ? 5.110 0.517 -7.190 1.00 95.06 184 ILE A O 1
ATOM 1479 N N . HIS A 1 185 ? 6.507 -1.221 -7.454 1.00 96.38 185 HIS A N 1
ATOM 1480 C CA . HIS A 1 185 ? 7.267 -1.001 -6.224 1.00 96.38 185 HIS A CA 1
ATOM 1481 C C . HIS A 1 185 ? 7.973 0.360 -6.234 1.00 96.38 185 HIS A C 1
ATOM 1483 O O . HIS A 1 185 ? 7.744 1.192 -5.348 1.00 96.38 185 HIS A O 1
ATOM 1489 N N . GLY A 1 186 ? 8.752 0.631 -7.287 1.00 94.44 186 GLY A N 1
ATOM 1490 C CA . GLY A 1 186 ? 9.449 1.900 -7.481 1.00 94.44 186 GLY A CA 1
ATOM 1491 C C . GLY A 1 186 ? 8.501 3.097 -7.410 1.00 94.44 186 GLY A C 1
ATOM 1492 O O . GLY A 1 186 ? 8.726 4.015 -6.621 1.00 94.44 186 GLY A O 1
ATOM 1493 N N . ILE A 1 187 ? 7.397 3.033 -8.155 1.00 94.88 187 ILE A N 1
ATOM 1494 C CA . ILE A 1 187 ? 6.410 4.113 -8.292 1.00 94.88 187 ILE A CA 1
ATOM 1495 C C . ILE A 1 187 ? 5.497 4.257 -7.084 1.00 94.88 187 ILE A C 1
ATOM 1497 O O . ILE A 1 187 ? 4.974 5.333 -6.848 1.00 94.88 187 ILE A O 1
ATOM 1501 N N . THR A 1 188 ? 5.271 3.211 -6.297 1.00 95.44 188 THR A N 1
ATOM 1502 C CA . THR A 1 188 ? 4.491 3.352 -5.059 1.00 95.44 188 THR A CA 1
ATOM 1503 C C . THR A 1 188 ? 5.367 3.865 -3.921 1.00 95.44 188 THR A C 1
ATOM 1505 O O . THR A 1 188 ? 4.886 4.569 -3.033 1.00 95.44 188 THR A O 1
ATOM 1508 N N . GLY A 1 189 ? 6.652 3.505 -3.922 1.00 95.69 189 GLY A N 1
ATOM 1509 C CA . GLY A 1 189 ? 7.579 3.868 -2.861 1.00 95.69 189 GLY A CA 1
ATOM 1510 C C . GLY A 1 189 ? 8.205 5.244 -3.015 1.00 95.69 189 GLY A C 1
ATOM 1511 O O . GLY A 1 189 ? 8.372 5.908 -1.995 1.00 95.69 189 GLY A O 1
ATOM 1512 N N . GLY A 1 190 ? 8.548 5.683 -4.230 1.00 94.62 190 GLY A N 1
ATOM 1513 C CA . GLY A 1 190 ? 9.219 6.964 -4.475 1.00 94.62 190 GLY A CA 1
ATOM 1514 C C . GLY A 1 190 ? 10.447 7.211 -3.590 1.00 94.62 190 GLY A C 1
ATOM 1515 O O . GLY A 1 190 ? 10.578 8.291 -3.025 1.00 94.62 190 GLY A O 1
ATOM 1516 N N . GLY A 1 191 ? 11.289 6.194 -3.374 1.00 93.25 191 GLY A N 1
ATOM 1517 C CA . GLY A 1 191 ? 12.438 6.244 -2.454 1.00 93.25 191 GLY A CA 1
ATOM 1518 C C . GLY A 1 191 ? 12.114 5.858 -1.004 1.00 93.25 191 GLY A C 1
ATOM 1519 O O . GLY A 1 191 ? 13.013 5.751 -0.174 1.00 93.25 191 GLY A O 1
ATOM 1520 N N . GLY A 1 192 ? 10.839 5.615 -0.697 1.00 94.62 192 GLY A N 1
ATOM 1521 C CA . GLY A 1 192 ? 10.356 5.060 0.563 1.00 94.62 192 GLY A CA 1
ATOM 1522 C C . GLY A 1 192 ? 10.369 3.528 0.600 1.00 94.62 192 GLY A C 1
ATOM 1523 O O . GLY A 1 192 ? 11.024 2.863 -0.197 1.00 94.62 192 GLY A O 1
ATOM 1524 N N . HIS A 1 193 ? 9.607 2.948 1.528 1.00 94.50 193 HIS A N 1
ATOM 1525 C CA . HIS A 1 193 ? 9.705 1.525 1.882 1.00 94.50 193 HIS A CA 1
ATOM 1526 C C . HIS A 1 193 ? 9.308 0.581 0.739 1.00 94.50 193 HIS A C 1
ATOM 1528 O O . HIS A 1 193 ? 9.836 -0.516 0.648 1.00 94.50 193 HIS A O 1
ATOM 1534 N N . MET A 1 194 ? 8.399 0.999 -0.147 1.00 95.19 194 MET A N 1
ATOM 1535 C CA . MET A 1 194 ? 7.995 0.178 -1.296 1.00 95.19 194 MET A CA 1
ATOM 1536 C C . MET A 1 194 ? 9.030 0.167 -2.430 1.00 95.19 194 MET A C 1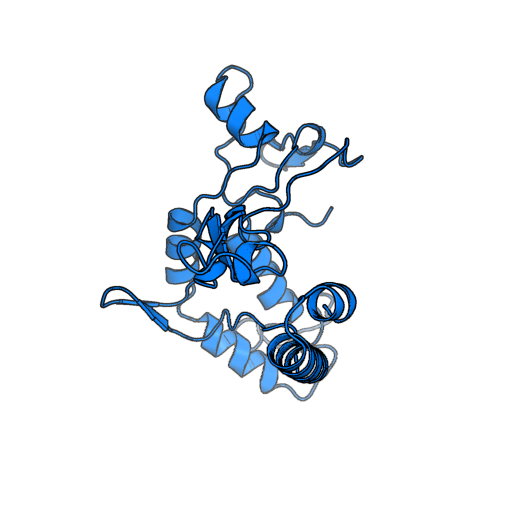
ATOM 1538 O O . MET A 1 194 ? 8.932 -0.697 -3.289 1.00 95.19 194 MET A O 1
ATOM 1542 N N . SER A 1 195 ? 10.010 1.080 -2.453 1.00 93.88 195 SER A N 1
ATOM 1543 C CA . SER A 1 195 ? 10.995 1.162 -3.547 1.00 93.88 195 SER A CA 1
ATOM 1544 C C . SER A 1 195 ? 12.209 0.263 -3.352 1.00 93.88 195 SER A C 1
ATOM 1546 O O . SER A 1 195 ? 12.924 0.003 -4.316 1.00 93.88 195 SER A O 1
ATOM 1548 N N . TRP A 1 196 ? 12.468 -0.177 -2.123 1.00 85.56 196 TRP A N 1
ATOM 1549 C CA . TRP A 1 196 ? 13.695 -0.876 -1.774 1.00 85.56 196 TRP A CA 1
ATOM 1550 C C . TRP A 1 196 ? 13.381 -2.280 -1.290 1.00 85.56 196 TRP A C 1
ATOM 1552 O O . TRP A 1 196 ? 12.608 -2.468 -0.353 1.00 85.56 196 TRP A O 1
ATOM 1562 N N . ASN A 1 197 ? 14.025 -3.258 -1.915 1.00 68.00 197 ASN A N 1
ATOM 1563 C CA . ASN A 1 197 ? 14.077 -4.608 -1.382 1.00 68.00 197 ASN A CA 1
ATOM 1564 C C . ASN A 1 197 ? 15.091 -4.587 -0.233 1.00 68.00 197 ASN A C 1
ATOM 1566 O O . ASN A 1 197 ? 16.294 -4.510 -0.483 1.00 68.00 197 ASN A O 1
ATOM 1570 N N . THR A 1 198 ? 14.605 -4.561 1.007 1.00 44.84 198 THR A N 1
ATOM 1571 C CA . THR A 1 198 ? 15.431 -4.816 2.198 1.00 44.84 198 THR A CA 1
ATOM 1572 C C . THR A 1 198 ? 15.780 -6.288 2.305 1.00 44.84 198 THR A C 1
ATOM 1574 O O . THR A 1 198 ? 14.845 -7.098 2.098 1.00 44.84 198 THR A O 1
#

pLDDT: mean 89.83, std 8.89, range [44.84, 97.88]

Solvent-accessible surface area (backbone atoms only — not comparable to full-atom values): 11389 Å² total; per-residue (Å²): 100,59,72,59,21,68,57,29,81,51,68,67,62,16,54,51,41,38,55,49,49,73,71,59,71,87,84,80,80,64,66,51,51,71,40,80,53,96,94,39,79,34,29,53,76,62,71,68,46,69,31,70,54,43,78,41,77,42,49,75,24,67,76,35,94,87,50,47,58,45,81,43,77,25,76,65,43,45,54,69,52,94,60,86,78,86,50,72,53,52,62,54,97,88,64,54,55,44,65,54,52,59,36,35,18,49,26,19,46,49,74,82,70,39,95,88,38,69,66,52,43,48,34,51,31,56,26,27,75,41,61,65,61,31,35,54,51,38,49,72,49,78,56,44,45,57,43,56,51,42,27,70,69,53,89,47,61,68,68,23,62,37,74,89,65,82,86,69,72,61,76,94,70,53,41,23,52,41,49,56,48,52,50,51,26,38,45,57,2,46,84,20,60,50,42,54,92,126

Organism: NCBI:txid1796055

Sequence (198 aa):
MQQIAAAYPDPELRARYQTAAETFRIPYWDSAQLKQRQGRTSLNIPYLCTLPTVQVFTPTSAGDTIRPFETIDNPLYSYKFVSNQGITSFQDQDGNFFPFANAKGTSRYPPQFNSRDPTVTSQWDNGFNDNDAITEALRNLSSLGEDVYRSFTTSNYTWFSSTQQSNPPAPNSYQSLESIHNEIHGITGGGGHMSWNT

Mean predicted aligned error: 5.51 Å

Secondary structure (DSSP, 8-state):
-HHHHHT-SSHHHHHHHHHHHHH--PPP--SSS-EEETTEEE----GGGG-SEEEE--TTGGG-SS---EEEE-TTT--B-SS---PPPEE-TT--EE-GGG-SB--BSPPPP-TT-HHHHHHHHH--B-HHHHHHHHHT-TTHHHHHHHHHH---SHHHH-S--SSPSPTTS---HHHHHHHHHHHHHTTSTTT---

Nearest PDB structures (foldseek):
  6ju9-assembly1_A  TM=8.101E-01  e=5.337E-09  Aspergillus oryzae
  6ju7-assembly1_B  TM=8.020E-01  e=5.018E-09  Aspergillus oryzae
  3w6q-assembly1_B  TM=7.548E-01  e=1.377E-09  Aspergillus oryzae
  3w6q-assembly2_D  TM=7.656E-01  e=3.468E-09  Aspergillus oryzae
  3w6w-assembly1_B  TM=7.609E-01  e=2.549E-09  Aspergillus oryzae